Protein AF-A0A7V1Z8D0-F1 (afdb_monomer_lite)

pLDDT: mean 74.33, std 20.69, range [32.44, 97.56]

Sequence (246 aa):
MAILLIWDELPDPRDPDAPRGKRCTVMLYEECLAHIVQRHISRHDGPWREWLTQELCDRLIQWYYGESDLDNETLQKLNQLFGGALRESLSRPLVLLTHLGASRHAWIAILPTGAIFVLRSKFSDSRAHLVTCYYPDRPNLHPPHRRWRHIAHTYLWRYAPIREQGGARRFFMPENEKIRFVQPENWGFDMSARPPVWRGALPDWPAAKKLSPKTKQHRIKLRQRRWTLPDSLEDSENSKHTTTTK

Radius of gyration: 23.26 Å; chains: 1; bounding box: 61×78×55 Å

Foldseek 3Di:
DDWLDKQWQAQDLVDLQPPVDDTAMETEDPVLLLVQLVPALVVVQDPCCLQLNPVLSVVSNCCSVVNDPCDPVSSVSCCCRVSVFRRVQRNQPLKKWFDPDDFKIWIWRQTLQQKIWIWMDTNPHSYIYGNYIHHPDPLVVDQRLCSSVVSSVVVQVVQFDWDDDPNDTDTDHDPPPRIDRRGDPQFDFQVVDVVTDTRDPPDRDPVSVVRDDDDPDPPPPPDPDPDDDDPDDDDDPDDDDDDDDD

Structure (mmCIF, N/CA/C/O backbone):
data_AF-A0A7V1Z8D0-F1
#
_entry.id   AF-A0A7V1Z8D0-F1
#
loop_
_atom_site.group_PDB
_atom_site.id
_atom_site.type_symbol
_atom_site.label_atom_id
_atom_site.label_alt_id
_atom_site.label_comp_id
_atom_site.label_asym_id
_atom_site.label_entity_id
_atom_site.label_seq_id
_atom_site.pdbx_PDB_ins_code
_atom_site.Cartn_x
_atom_site.Cartn_y
_atom_site.Cartn_z
_atom_site.occupancy
_atom_site.B_iso_or_equiv
_atom_site.auth_seq_id
_atom_site.auth_comp_id
_atom_site.auth_asym_id
_atom_site.auth_atom_id
_atom_site.pdbx_PDB_model_num
ATOM 1 N N . MET A 1 1 ? 5.883 -2.920 20.708 1.00 69.56 1 MET A N 1
ATOM 2 C CA . MET A 1 1 ? 4.960 -2.464 19.649 1.00 69.56 1 MET A CA 1
ATOM 3 C C . MET A 1 1 ? 3.904 -3.533 19.460 1.00 69.56 1 MET A C 1
ATOM 5 O O . MET A 1 1 ? 4.278 -4.657 19.137 1.00 69.56 1 MET A O 1
ATOM 9 N N . ALA A 1 2 ? 2.632 -3.220 19.705 1.00 91.81 2 ALA A N 1
ATOM 10 C CA . ALA A 1 2 ? 1.546 -4.152 19.426 1.00 91.81 2 ALA A CA 1
ATOM 11 C C . ALA A 1 2 ? 1.329 -4.261 17.907 1.00 91.81 2 ALA A C 1
ATOM 13 O O . ALA A 1 2 ? 1.388 -3.261 17.183 1.00 91.81 2 ALA A O 1
ATOM 14 N N . ILE A 1 3 ? 1.142 -5.487 17.420 1.00 95.69 3 ILE A N 1
ATOM 15 C CA . ILE A 1 3 ? 0.777 -5.752 16.026 1.00 95.69 3 ILE A CA 1
ATOM 16 C C . ILE A 1 3 ? -0.742 -5.624 15.930 1.00 95.69 3 ILE A C 1
ATOM 18 O O . ILE A 1 3 ? -1.447 -6.303 16.670 1.00 95.69 3 ILE A O 1
ATOM 22 N N . LEU A 1 4 ? -1.232 -4.781 15.020 1.00 95.75 4 LEU A N 1
ATOM 23 C CA . LEU A 1 4 ? -2.667 -4.632 14.773 1.00 95.75 4 LEU A CA 1
ATOM 24 C C . LEU A 1 4 ? -3.152 -5.573 13.677 1.00 95.75 4 LEU A C 1
ATOM 26 O O . LEU A 1 4 ? -4.172 -6.232 13.838 1.00 95.75 4 LEU A O 1
ATOM 30 N N . LEU A 1 5 ? -2.434 -5.622 12.551 1.00 97.50 5 LEU A N 1
ATOM 31 C CA . LEU A 1 5 ? -2.824 -6.403 11.377 1.00 97.50 5 LEU A CA 1
ATOM 32 C C . LEU A 1 5 ? -1.620 -7.148 10.802 1.00 97.50 5 LEU A C 1
ATOM 34 O O . LEU A 1 5 ? -0.501 -6.625 10.780 1.00 97.50 5 LEU A O 1
ATOM 38 N N . ILE A 1 6 ? -1.879 -8.354 10.299 1.00 97.56 6 ILE A N 1
ATOM 39 C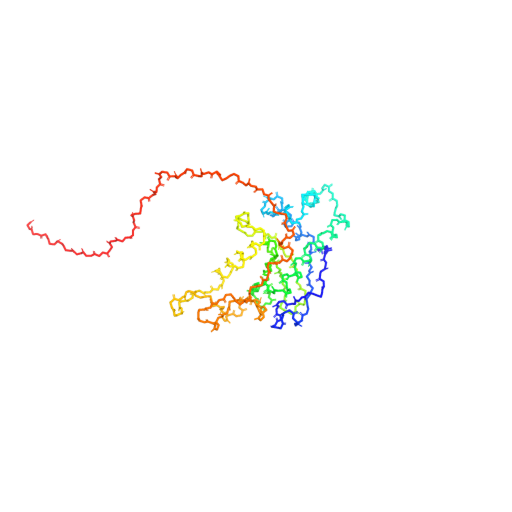 CA . ILE A 1 6 ? -0.910 -9.205 9.609 1.00 97.56 6 ILE A CA 1
ATOM 40 C C . ILE A 1 6 ? -1.515 -9.610 8.265 1.00 97.56 6 ILE A C 1
ATOM 42 O O . ILE A 1 6 ? -2.632 -10.124 8.201 1.00 97.56 6 ILE A O 1
ATOM 46 N N . TRP A 1 7 ? -0.772 -9.366 7.190 1.00 97.25 7 TRP A N 1
ATOM 47 C CA . TRP A 1 7 ? -1.097 -9.825 5.846 1.00 97.25 7 TRP A CA 1
ATOM 48 C C . TRP A 1 7 ? -0.029 -10.810 5.386 1.00 97.25 7 TRP A C 1
ATOM 50 O O . TRP A 1 7 ? 1.041 -10.408 4.925 1.00 97.25 7 TRP A O 1
ATOM 60 N N . ASP A 1 8 ? -0.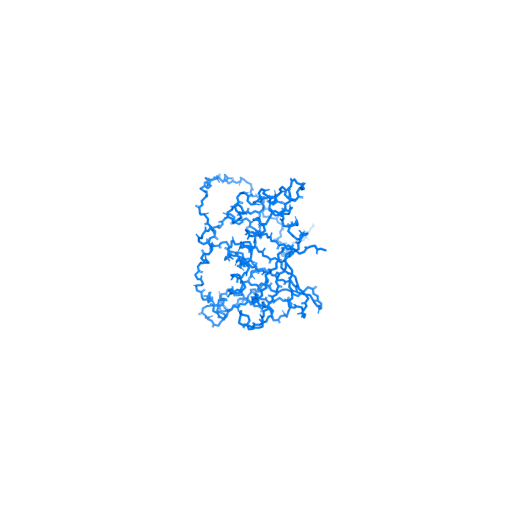333 -12.094 5.532 1.00 95.81 8 ASP A N 1
ATOM 61 C CA . ASP A 1 8 ? 0.541 -13.191 5.126 1.00 95.81 8 ASP A CA 1
ATOM 62 C C . ASP A 1 8 ? 0.361 -13.568 3.657 1.00 95.81 8 ASP A C 1
ATOM 64 O O . ASP A 1 8 ? -0.590 -13.145 2.983 1.00 95.81 8 ASP A O 1
ATOM 68 N N . GLU A 1 9 ? 1.294 -14.395 3.181 1.00 94.00 9 GLU A N 1
ATOM 69 C CA . GLU A 1 9 ? 1.267 -14.981 1.846 1.00 94.00 9 GLU A CA 1
ATOM 70 C C . GLU A 1 9 ? 1.087 -13.912 0.761 1.00 94.00 9 GLU A C 1
ATOM 72 O O . GLU A 1 9 ? 0.272 -14.071 -0.148 1.00 94.00 9 GLU A O 1
ATOM 77 N N . LEU A 1 10 ? 1.817 -12.797 0.844 1.00 93.50 10 LEU A N 1
ATOM 78 C CA . LEU A 1 10 ? 1.838 -11.751 -0.182 1.00 93.50 10 LEU A CA 1
ATOM 79 C C . LEU A 1 10 ? 2.999 -11.970 -1.161 1.00 93.50 10 LEU A C 1
ATOM 81 O O . LEU A 1 10 ? 4.016 -12.521 -0.758 1.00 93.50 10 LEU A O 1
ATOM 85 N N . PRO A 1 11 ? 2.898 -11.556 -2.438 1.00 90.88 11 PRO A N 1
ATOM 86 C CA . PRO A 1 11 ? 4.040 -11.618 -3.350 1.00 90.88 11 PRO A CA 1
ATOM 87 C C . PRO A 1 11 ? 5.213 -10.781 -2.819 1.00 90.88 11 PRO A C 1
ATOM 89 O O . PRO A 1 11 ? 5.018 -9.607 -2.501 1.00 90.88 11 PRO A O 1
ATOM 92 N N . ASP A 1 12 ? 6.417 -11.353 -2.738 1.00 89.69 12 ASP A N 1
ATOM 93 C CA . ASP A 1 12 ? 7.604 -10.621 -2.289 1.00 89.69 12 ASP A CA 1
ATOM 94 C C . ASP A 1 12 ? 8.224 -9.841 -3.455 1.00 89.69 12 ASP A C 1
ATOM 96 O O . ASP A 1 12 ? 8.833 -10.451 -4.333 1.00 89.69 12 ASP A O 1
ATOM 100 N N . PRO A 1 13 ? 8.144 -8.498 -3.478 1.00 84.44 13 PRO A N 1
ATOM 101 C CA . PRO A 1 13 ? 8.696 -7.713 -4.575 1.00 84.44 13 PRO A CA 1
ATOM 102 C C . PRO A 1 13 ? 10.227 -7.810 -4.664 1.00 84.44 13 PRO A C 1
ATOM 104 O O . PRO A 1 13 ? 10.809 -7.428 -5.676 1.00 84.44 13 PRO A O 1
ATOM 107 N N . ARG A 1 14 ? 10.915 -8.288 -3.618 1.00 83.62 14 ARG A N 1
ATOM 108 C CA . ARG A 1 14 ? 12.370 -8.462 -3.669 1.00 83.62 14 ARG A CA 1
ATOM 109 C C . ARG A 1 14 ? 12.790 -9.635 -4.544 1.00 83.62 14 ARG A C 1
ATOM 111 O O . ARG A 1 14 ? 13.920 -9.617 -5.040 1.00 83.62 14 ARG A O 1
ATOM 118 N N . ASP A 1 15 ? 11.917 -10.622 -4.693 1.00 82.75 15 ASP A N 1
ATOM 119 C CA . ASP A 1 15 ? 12.162 -11.802 -5.504 1.00 82.75 15 ASP A CA 1
ATOM 120 C C . ASP A 1 15 ? 12.150 -11.430 -7.001 1.00 82.75 15 ASP A C 1
ATOM 122 O O . ASP A 1 15 ? 11.222 -10.745 -7.440 1.00 82.75 15 ASP A O 1
ATOM 126 N N . PRO A 1 16 ? 13.167 -11.824 -7.790 1.00 78.62 16 PRO A N 1
ATOM 127 C CA . PRO A 1 16 ? 13.177 -11.609 -9.238 1.00 78.62 16 PRO A CA 1
ATOM 128 C C . PRO A 1 16 ? 11.951 -12.175 -9.970 1.00 78.62 16 PRO A C 1
ATOM 130 O O . PRO A 1 16 ? 11.534 -11.588 -10.965 1.00 78.62 16 PRO A O 1
ATOM 133 N N . ASP A 1 17 ? 11.345 -13.247 -9.453 1.00 78.19 17 ASP A N 1
ATOM 134 C CA . ASP A 1 17 ? 10.209 -13.937 -10.074 1.00 78.19 17 ASP A CA 1
ATOM 135 C C . ASP A 1 17 ? 8.848 -13.429 -9.558 1.00 78.19 17 ASP A C 1
ATOM 137 O O . ASP A 1 17 ? 7.796 -14.036 -9.799 1.00 78.19 17 ASP A O 1
ATOM 141 N N . ALA A 1 18 ? 8.818 -12.320 -8.810 1.00 80.69 18 ALA A N 1
ATOM 142 C CA . ALA A 1 18 ? 7.575 -11.708 -8.350 1.00 80.69 18 ALA A CA 1
ATOM 143 C C . ALA A 1 18 ? 6.634 -11.389 -9.539 1.00 80.69 18 ALA A C 1
ATOM 145 O O . ALA A 1 18 ? 7.068 -10.828 -10.544 1.00 80.69 18 ALA A O 1
ATOM 146 N N . PRO A 1 19 ? 5.323 -11.691 -9.451 1.00 81.00 19 PRO A N 1
ATOM 147 C CA . PRO A 1 19 ? 4.581 -12.093 -8.254 1.00 81.00 19 PRO A CA 1
ATOM 148 C C . PRO A 1 19 ? 4.502 -13.615 -8.005 1.00 81.00 19 PRO A C 1
ATOM 150 O O . PRO A 1 19 ? 3.801 -14.031 -7.078 1.00 81.00 19 PRO A O 1
ATOM 153 N N . ARG A 1 20 ? 5.152 -14.439 -8.839 1.00 83.31 20 ARG A N 1
ATOM 154 C CA . ARG A 1 20 ? 5.108 -15.915 -8.781 1.00 83.31 20 ARG A CA 1
ATOM 155 C C . ARG A 1 20 ? 6.182 -16.529 -7.873 1.00 83.31 20 ARG A C 1
ATOM 157 O O . ARG A 1 20 ? 6.035 -17.686 -7.500 1.00 83.31 20 ARG A O 1
ATOM 164 N N . GLY A 1 21 ? 7.225 -15.766 -7.548 1.00 85.19 21 GLY A N 1
ATOM 165 C CA . GLY A 1 21 ? 8.324 -16.167 -6.667 1.00 85.19 21 GLY A CA 1
ATOM 166 C C . GLY A 1 21 ? 7.942 -16.227 -5.184 1.00 85.19 21 GLY A C 1
ATOM 167 O O . GLY A 1 21 ? 6.798 -16.517 -4.817 1.00 85.19 21 GLY A O 1
ATOM 168 N N . LYS A 1 22 ? 8.914 -15.948 -4.308 1.00 90.12 22 LYS A N 1
ATOM 169 C CA . LYS A 1 22 ? 8.738 -16.015 -2.851 1.00 90.12 22 LYS A CA 1
ATOM 170 C C . LYS A 1 22 ? 7.577 -15.165 -2.342 1.00 90.12 22 LYS A C 1
ATOM 172 O O . LYS A 1 22 ? 7.170 -14.159 -2.931 1.00 90.12 22 LYS A O 1
ATOM 177 N N . ARG A 1 23 ? 7.070 -15.588 -1.185 1.00 93.31 23 ARG A N 1
ATOM 178 C CA . ARG A 1 23 ? 6.033 -14.888 -0.434 1.00 93.31 23 ARG A CA 1
ATOM 179 C C . ARG A 1 23 ? 6.635 -14.140 0.751 1.00 93.31 23 ARG A C 1
ATOM 181 O O . ARG A 1 23 ? 7.675 -14.529 1.282 1.00 93.31 23 ARG A O 1
ATOM 188 N N . CYS A 1 24 ? 5.974 -13.066 1.154 1.00 94.56 24 CYS A N 1
ATOM 189 C CA . CYS A 1 24 ? 6.331 -12.253 2.303 1.00 94.56 24 CYS A CA 1
ATOM 190 C C . CYS A 1 24 ? 5.111 -11.991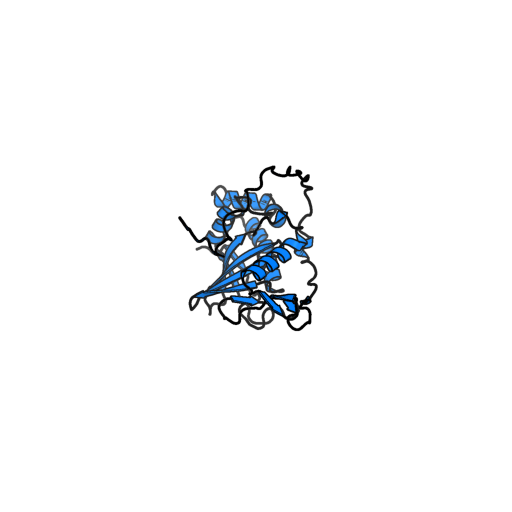 3.191 1.00 94.56 24 CYS A C 1
ATOM 192 O O . CYS A 1 24 ? 3.960 -12.128 2.768 1.00 94.56 24 CYS A O 1
ATOM 194 N N . THR A 1 25 ? 5.394 -11.576 4.421 1.00 96.88 25 THR A N 1
ATOM 195 C CA . THR A 1 25 ? 4.393 -11.116 5.384 1.00 96.88 25 THR A CA 1
ATOM 196 C C . THR A 1 25 ? 4.544 -9.616 5.568 1.00 96.88 25 THR A C 1
ATOM 198 O O . THR A 1 25 ? 5.655 -9.120 5.775 1.00 96.88 25 THR A O 1
ATOM 201 N N . VAL A 1 26 ? 3.434 -8.882 5.544 1.00 97.00 26 VAL A N 1
ATOM 202 C CA . VAL A 1 26 ? 3.412 -7.457 5.884 1.00 97.00 26 VAL A CA 1
ATOM 203 C C . VAL A 1 26 ? 2.644 -7.248 7.178 1.00 97.00 26 VAL A C 1
ATOM 205 O O . VAL A 1 26 ? 1.509 -7.693 7.313 1.00 97.00 26 VAL A O 1
ATOM 208 N N . MET A 1 27 ? 3.255 -6.533 8.118 1.00 97.44 27 MET A N 1
ATOM 209 C CA . MET A 1 27 ? 2.651 -6.203 9.409 1.00 97.44 27 MET A CA 1
ATOM 210 C C . MET A 1 27 ? 2.344 -4.709 9.503 1.00 97.44 27 MET A C 1
ATOM 212 O O . MET A 1 27 ? 3.137 -3.872 9.059 1.00 97.44 27 MET A O 1
ATOM 216 N N . LEU A 1 28 ? 1.221 -4.375 10.132 1.00 97.50 28 LEU A N 1
ATOM 217 C CA . LEU A 1 28 ? 0.914 -3.024 10.587 1.00 97.50 28 LEU A CA 1
ATOM 218 C C . LEU A 1 28 ? 0.972 -2.990 12.112 1.00 97.50 28 LEU A C 1
ATOM 220 O O . LEU A 1 28 ? 0.182 -3.648 12.789 1.00 97.50 28 LEU A O 1
ATOM 224 N N . TYR A 1 29 ? 1.904 -2.202 12.639 1.00 96.62 29 TYR A N 1
ATOM 225 C CA . TYR A 1 29 ? 1.996 -1.919 14.066 1.00 96.62 29 TYR A CA 1
ATOM 226 C C . TYR A 1 29 ? 1.109 -0.738 14.449 1.00 96.62 29 TYR A C 1
ATOM 228 O O . TYR A 1 29 ? 0.871 0.164 13.642 1.00 96.62 29 TYR A O 1
ATOM 236 N N . GLU A 1 30 ? 0.683 -0.720 15.706 1.00 95.62 30 GLU A N 1
ATOM 237 C CA . GLU A 1 30 ? -0.172 0.325 16.272 1.00 95.62 30 GLU A CA 1
ATOM 238 C C . GLU A 1 30 ? 0.396 1.736 16.089 1.00 95.62 30 GLU A C 1
ATOM 240 O O . GLU A 1 30 ? -0.267 2.622 15.560 1.00 95.62 30 GLU A O 1
ATOM 245 N N . GLU A 1 31 ? 1.671 1.927 16.413 1.00 94.94 31 GLU A N 1
ATOM 246 C CA . GLU A 1 31 ? 2.373 3.203 16.240 1.00 94.94 31 GLU A CA 1
ATOM 247 C C . GLU A 1 31 ? 2.445 3.683 14.782 1.00 94.94 31 GLU A C 1
ATOM 249 O O . GLU A 1 31 ? 2.421 4.884 14.511 1.00 94.94 31 GLU A O 1
ATOM 254 N N . CYS A 1 32 ? 2.504 2.752 13.829 1.00 96.38 32 CYS A N 1
ATOM 255 C CA . CYS A 1 32 ? 2.516 3.075 12.410 1.00 96.38 32 CYS A CA 1
ATOM 256 C C . CYS A 1 32 ? 1.117 3.506 11.959 1.00 96.38 32 CYS A C 1
ATOM 258 O O . CYS A 1 32 ? 0.991 4.468 11.202 1.00 96.38 32 CYS A O 1
ATOM 260 N N . LEU A 1 33 ? 0.058 2.865 12.467 1.00 96.62 33 LEU A N 1
ATOM 261 C CA . LEU A 1 33 ? -1.306 3.341 12.244 1.00 96.62 33 LEU A CA 1
ATOM 262 C C . LEU A 1 33 ? -1.511 4.724 12.875 1.00 96.62 33 LEU A C 1
ATOM 264 O O . LEU A 1 33 ? -2.010 5.619 12.197 1.00 96.62 33 LEU A O 1
ATOM 268 N N . ALA A 1 34 ? -1.052 4.938 14.109 1.00 95.44 34 ALA A N 1
ATOM 269 C CA . ALA A 1 34 ? -1.114 6.237 14.778 1.00 95.44 34 ALA A CA 1
ATOM 270 C C . ALA A 1 34 ? -0.401 7.327 13.959 1.00 95.44 34 ALA A C 1
ATOM 272 O O . ALA A 1 34 ? -0.936 8.419 13.765 1.00 95.44 34 ALA A O 1
ATOM 273 N N . HIS A 1 35 ? 0.771 7.012 13.399 1.00 94.56 35 HIS A N 1
ATOM 274 C CA . HIS A 1 35 ? 1.484 7.903 12.489 1.00 94.56 35 HIS A CA 1
ATOM 275 C C . HIS A 1 35 ? 0.666 8.235 11.231 1.00 94.56 35 HIS A C 1
ATOM 277 O O . HIS A 1 35 ? 0.558 9.409 10.868 1.00 94.56 35 HIS A O 1
ATOM 283 N N . ILE A 1 36 ? 0.068 7.229 10.581 1.00 95.44 36 ILE A N 1
ATOM 284 C CA . ILE A 1 36 ? -0.780 7.416 9.392 1.00 95.44 36 ILE A CA 1
ATOM 285 C C . ILE A 1 36 ? -1.962 8.332 9.713 1.00 95.44 36 ILE A C 1
ATOM 287 O O . ILE A 1 36 ? -2.231 9.278 8.966 1.00 95.44 36 ILE A O 1
ATOM 291 N N . VAL A 1 37 ? -2.639 8.084 10.837 1.00 95.25 37 VAL A N 1
ATOM 292 C CA . VAL A 1 37 ? -3.782 8.891 11.264 1.00 95.25 37 VAL A CA 1
ATOM 293 C C . VAL A 1 37 ? -3.344 10.333 11.496 1.00 95.25 37 VAL A C 1
ATOM 295 O O . VAL A 1 37 ? -3.816 11.233 10.799 1.00 95.25 37 VAL A O 1
ATOM 298 N N . GLN A 1 38 ? -2.366 10.540 12.382 1.00 93.44 38 GLN A N 1
ATOM 299 C CA . GLN A 1 38 ? -1.875 11.863 12.767 1.00 93.44 38 GLN A CA 1
ATOM 300 C C . GLN A 1 38 ? -1.416 12.696 11.566 1.00 93.44 38 GLN A C 1
ATOM 302 O O . GLN A 1 38 ? -1.686 13.899 11.482 1.00 93.44 38 GLN A O 1
ATOM 307 N N . ARG A 1 39 ? -0.630 12.087 10.672 1.00 91.12 39 ARG A N 1
ATOM 308 C CA . ARG A 1 39 ? 0.086 12.819 9.625 1.00 91.12 39 ARG A CA 1
ATOM 309 C C . ARG A 1 39 ? -0.686 12.939 8.331 1.00 91.12 39 ARG A C 1
ATOM 311 O O . ARG A 1 39 ? -0.397 13.878 7.599 1.00 91.12 39 ARG A O 1
ATOM 318 N N . HIS A 1 40 ? -1.623 12.039 8.049 1.00 93.50 40 HIS A N 1
ATOM 319 C CA . HIS A 1 40 ? -2.236 11.972 6.724 1.00 93.50 40 HIS A CA 1
ATOM 320 C C . HIS A 1 40 ? -3.764 11.990 6.758 1.00 93.50 40 HIS A C 1
ATOM 322 O O . HIS A 1 40 ? -4.371 12.691 5.947 1.00 93.50 40 HIS A O 1
ATOM 328 N N . ILE A 1 41 ? -4.397 11.285 7.700 1.00 92.00 41 ILE A N 1
ATOM 329 C CA . ILE A 1 41 ? -5.866 11.218 7.763 1.00 92.00 41 ILE A CA 1
ATOM 330 C C . ILE A 1 41 ? -6.440 12.468 8.441 1.00 92.00 41 ILE A C 1
ATOM 332 O O . ILE A 1 41 ? -7.265 13.156 7.834 1.00 92.00 41 ILE A O 1
ATOM 336 N N . SER A 1 42 ? -5.962 12.817 9.642 1.00 87.50 42 SER A N 1
ATOM 337 C CA . SER A 1 42 ? -6.471 13.960 10.424 1.00 87.50 42 SER A CA 1
ATOM 338 C C . SER A 1 42 ? -6.223 15.307 9.746 1.00 87.50 42 SER A C 1
ATOM 340 O O . SER A 1 42 ? -6.970 16.257 9.943 1.00 87.50 42 SER A O 1
ATOM 342 N N . ARG A 1 43 ? -5.178 15.395 8.916 1.00 84.06 43 ARG A N 1
ATOM 343 C CA . ARG A 1 43 ? -4.846 16.601 8.140 1.00 84.06 43 ARG A CA 1
ATOM 344 C C . ARG A 1 43 ? -5.622 16.718 6.830 1.00 84.06 43 ARG A C 1
ATOM 346 O O . ARG A 1 43 ? -5.521 17.736 6.157 1.00 84.06 43 ARG A O 1
ATOM 353 N N . HIS A 1 44 ? -6.396 15.689 6.477 1.00 78.31 44 HIS A N 1
ATOM 354 C CA . HIS A 1 44 ? -7.114 15.588 5.208 1.00 78.31 44 HIS A CA 1
ATOM 355 C C . HIS A 1 44 ? -6.195 15.700 3.978 1.00 78.31 44 HIS A C 1
ATOM 357 O O . HIS A 1 44 ? -6.588 16.220 2.930 1.00 78.31 44 HIS A O 1
ATOM 363 N N . ASP A 1 45 ? -4.986 15.139 4.086 1.00 79.56 45 ASP A N 1
ATOM 364 C CA . ASP A 1 45 ? -3.995 15.092 3.010 1.00 79.56 45 ASP A CA 1
ATOM 365 C C . ASP A 1 45 ? -4.350 13.974 2.015 1.00 79.56 45 ASP A C 1
ATOM 367 O O . ASP A 1 45 ? -3.732 12.905 1.965 1.00 79.56 45 ASP A O 1
ATOM 371 N N . GLY A 1 46 ? -5.406 14.220 1.235 1.00 84.88 46 GLY A N 1
ATOM 372 C CA . GLY A 1 46 ? -5.880 13.356 0.157 1.00 84.88 46 GLY A CA 1
ATOM 373 C C . GLY A 1 46 ? -7.340 12.903 0.289 1.00 84.88 46 GLY A C 1
ATOM 374 O O . GLY A 1 46 ? -8.021 13.210 1.269 1.00 84.88 46 GLY A O 1
ATOM 375 N N . PRO A 1 47 ? -7.849 12.161 -0.709 1.00 90.19 47 PRO A N 1
ATOM 376 C CA . PRO A 1 47 ? -9.237 11.711 -0.800 1.00 90.19 47 PRO A CA 1
ATOM 377 C C . PRO A 1 47 ? -9.512 10.491 0.095 1.00 90.19 47 PRO A C 1
ATOM 379 O O . PRO A 1 47 ? -10.112 9.508 -0.335 1.00 90.19 47 PRO A O 1
ATOM 382 N N . TRP A 1 48 ? -9.077 10.526 1.355 1.00 91.06 48 TRP A N 1
ATOM 383 C CA . TRP A 1 48 ? -9.226 9.409 2.293 1.00 91.06 48 TRP A CA 1
ATOM 384 C C . TRP A 1 48 ? -10.672 8.956 2.447 1.00 91.06 48 TRP A C 1
ATOM 386 O O . TRP A 1 48 ? -10.934 7.762 2.419 1.00 91.06 48 TRP A O 1
ATOM 396 N N . ARG A 1 49 ? -11.613 9.901 2.495 1.00 89.69 49 ARG A N 1
ATOM 397 C CA . ARG A 1 49 ? -13.051 9.630 2.625 1.00 89.69 49 ARG A CA 1
ATOM 398 C C . ARG A 1 49 ? -13.633 8.874 1.423 1.00 89.69 49 ARG A C 1
ATOM 400 O O . ARG A 1 49 ? -14.630 8.184 1.583 1.00 89.69 49 ARG A O 1
ATOM 407 N N . GLU A 1 50 ? -13.014 8.963 0.241 1.00 89.19 50 GLU A N 1
ATOM 408 C CA . GLU A 1 50 ? -13.424 8.169 -0.930 1.00 89.19 50 GLU A CA 1
ATOM 409 C C . GLU A 1 50 ? -13.019 6.696 -0.794 1.00 89.19 50 GLU A C 1
ATOM 411 O O . GLU A 1 50 ? -13.682 5.825 -1.349 1.00 89.19 50 GLU A O 1
ATOM 416 N N . TRP A 1 51 ? -11.920 6.420 -0.085 1.00 90.44 51 TRP A N 1
ATOM 417 C CA . TRP A 1 51 ? -11.382 5.070 0.079 1.00 90.44 51 TRP A CA 1
ATOM 418 C C . TRP A 1 51 ? -11.826 4.412 1.386 1.00 90.44 51 TRP A C 1
ATOM 420 O O . TRP A 1 51 ? -12.288 3.276 1.377 1.00 90.44 51 TRP A O 1
ATOM 430 N N . LEU A 1 52 ? -11.677 5.120 2.504 1.00 92.44 52 LEU A N 1
ATOM 431 C CA . LEU A 1 52 ? -11.940 4.615 3.846 1.00 92.44 52 LEU A CA 1
ATOM 432 C C . LEU A 1 52 ? -13.372 4.864 4.302 1.00 92.44 52 LEU A C 1
ATOM 434 O O . LEU A 1 52 ? -13.799 4.200 5.231 1.00 92.44 52 LEU A O 1
ATOM 438 N N . THR A 1 53 ? -14.135 5.727 3.623 1.00 91.19 53 THR A N 1
ATOM 439 C CA . THR A 1 53 ? -15.396 6.332 4.101 1.00 91.19 53 THR A CA 1
ATOM 440 C C . THR A 1 53 ? -15.183 7.390 5.186 1.00 91.19 53 THR A C 1
ATOM 442 O O . THR A 1 53 ? -14.136 7.448 5.827 1.00 91.19 53 THR A O 1
ATOM 445 N N . GLN A 1 54 ? -16.180 8.261 5.369 1.00 91.06 54 GLN A N 1
ATOM 446 C CA . GLN A 1 54 ? -16.169 9.280 6.423 1.00 91.06 54 GLN A CA 1
ATOM 447 C C . GLN A 1 54 ? -16.157 8.639 7.816 1.00 91.06 54 GLN A C 1
ATOM 449 O O . GLN A 1 54 ? -15.305 8.970 8.629 1.00 91.06 54 GLN A O 1
ATOM 454 N N . GLU A 1 55 ? -17.051 7.675 8.042 1.00 94.00 55 GLU A N 1
ATOM 455 C CA . GLU A 1 55 ? -17.227 7.005 9.332 1.00 94.00 55 GLU A CA 1
ATOM 456 C C . GLU A 1 55 ? -15.928 6.358 9.829 1.00 94.00 55 GLU A C 1
ATOM 458 O O . GLU A 1 55 ? -15.538 6.540 10.978 1.00 94.00 55 GLU A O 1
ATOM 463 N N . LEU A 1 56 ? -15.212 5.644 8.953 1.00 95.50 56 LEU A N 1
ATOM 464 C CA . LEU A 1 56 ? -13.952 5.004 9.335 1.00 95.50 56 LEU A CA 1
ATOM 465 C C . LEU A 1 56 ? -12.853 6.030 9.629 1.00 95.50 56 LEU A C 1
ATOM 467 O O . LEU A 1 56 ? -12.059 5.820 10.540 1.00 95.50 56 LEU A O 1
ATOM 471 N N . CYS A 1 57 ? -12.788 7.130 8.867 1.00 94.81 57 CYS A N 1
ATOM 472 C CA . CYS A 1 57 ? -11.851 8.212 9.166 1.00 94.81 57 CYS A CA 1
ATOM 473 C C . CYS A 1 57 ? -12.119 8.806 10.552 1.00 94.81 57 CYS A C 1
ATOM 475 O O . CYS A 1 57 ? -11.166 9.022 11.293 1.00 94.81 57 CYS A O 1
ATOM 477 N N . ASP A 1 58 ? -13.384 9.027 10.906 1.00 94.38 58 ASP A N 1
ATOM 478 C CA . ASP A 1 58 ? -13.753 9.609 12.196 1.00 94.38 58 ASP A CA 1
ATOM 479 C C . ASP A 1 58 ? -13.407 8.659 13.352 1.00 94.38 58 ASP A C 1
ATOM 481 O O . ASP A 1 58 ? -12.731 9.083 14.288 1.00 94.38 58 ASP A O 1
ATOM 485 N N . ARG A 1 59 ? -13.723 7.357 13.238 1.00 95.94 59 ARG A N 1
ATOM 486 C CA . ARG A 1 59 ? -13.328 6.345 14.242 1.00 95.94 59 ARG A CA 1
ATOM 487 C C . ARG A 1 59 ? -11.810 6.282 14.444 1.00 95.94 59 ARG A C 1
ATOM 489 O O . ARG A 1 59 ? -11.330 6.217 15.571 1.00 95.94 59 ARG A O 1
ATOM 496 N N . LEU A 1 60 ? -11.035 6.327 13.358 1.00 96.00 60 LEU A N 1
ATOM 497 C CA . LEU A 1 60 ? -9.569 6.335 13.428 1.00 96.00 60 LEU A CA 1
ATOM 498 C C . LEU A 1 60 ? -9.025 7.576 14.146 1.00 96.00 60 LEU A C 1
ATOM 500 O O . LEU A 1 60 ? -8.050 7.478 14.889 1.00 96.00 60 LEU A O 1
ATOM 504 N N . ILE A 1 61 ? -9.634 8.738 13.903 1.00 94.62 61 ILE A N 1
ATOM 505 C CA . ILE A 1 61 ? -9.254 10.001 14.540 1.00 94.62 61 ILE A CA 1
ATOM 506 C C . ILE A 1 61 ? -9.587 9.961 16.036 1.00 94.62 61 ILE A C 1
ATOM 508 O O . ILE A 1 61 ? -8.719 10.287 16.843 1.00 94.62 61 ILE A O 1
ATOM 512 N N . GLN A 1 62 ? -10.790 9.513 16.400 1.00 94.12 62 GLN A N 1
ATOM 513 C CA . GLN A 1 62 ? -11.214 9.340 17.795 1.00 94.12 62 GLN A CA 1
ATOM 514 C C . GLN A 1 62 ? -10.275 8.400 18.552 1.00 94.12 62 GLN A C 1
ATOM 516 O O . GLN A 1 62 ? -9.793 8.745 19.631 1.00 94.12 62 GLN A O 1
ATOM 521 N N . TRP A 1 63 ? -9.923 7.263 17.945 1.00 96.19 63 TRP A N 1
ATOM 522 C CA . TRP A 1 63 ? -8.936 6.351 18.512 1.00 96.19 63 TRP A CA 1
ATOM 523 C C . TRP A 1 63 ? -7.575 7.011 18.735 1.00 96.19 63 TRP A C 1
ATOM 525 O O . TRP A 1 63 ? -7.004 6.906 19.819 1.00 96.19 63 TRP A O 1
ATOM 535 N N . TYR A 1 64 ? -7.066 7.744 17.745 1.00 94.69 64 TYR A N 1
ATOM 536 C CA . TYR A 1 64 ? -5.773 8.415 17.867 1.00 94.69 64 TYR A CA 1
ATOM 537 C C . TYR A 1 64 ? -5.733 9.448 19.009 1.00 94.69 64 TYR A C 1
ATOM 539 O O . TYR A 1 64 ? -4.693 9.612 19.649 1.00 94.69 64 TYR A O 1
ATOM 547 N N . TYR A 1 65 ? -6.850 10.131 19.276 1.00 93.88 65 TYR A N 1
ATOM 548 C CA . TYR A 1 65 ? -6.975 11.091 20.379 1.00 93.88 65 TYR A CA 1
ATOM 549 C C . TYR A 1 65 ? -7.380 10.455 21.721 1.00 93.88 65 TYR A C 1
ATOM 551 O O . TYR A 1 65 ? -7.492 11.171 22.714 1.00 93.88 65 TYR A O 1
ATOM 559 N N . GLY A 1 66 ? -7.540 9.128 21.782 1.00 92.00 66 GLY A N 1
ATOM 560 C CA . GLY A 1 66 ? -7.889 8.399 23.005 1.00 92.00 66 GLY A CA 1
ATOM 561 C C . GLY A 1 66 ? -9.363 8.508 23.405 1.00 92.00 66 GLY A C 1
ATOM 562 O O . GLY A 1 66 ? -9.699 8.251 24.557 1.00 92.00 66 GLY A O 1
ATOM 563 N N . GLU A 1 67 ? -10.240 8.899 22.478 1.00 91.50 67 GLU A N 1
ATOM 564 C CA . GLU A 1 67 ? -11.686 9.017 22.714 1.00 91.50 67 GLU A CA 1
ATOM 565 C C . GLU A 1 67 ? -12.411 7.664 22.607 1.00 91.50 67 GLU A C 1
ATOM 567 O O . GLU A 1 67 ? -13.507 7.503 23.144 1.00 91.50 67 GLU A O 1
ATOM 572 N N . SER A 1 68 ? -11.813 6.686 21.919 1.00 90.31 68 SER A N 1
ATOM 573 C CA . SER A 1 68 ? -12.376 5.346 21.722 1.00 90.31 68 SER A CA 1
ATOM 574 C C . SER A 1 68 ? -11.291 4.298 21.476 1.00 90.31 68 SER A C 1
ATOM 576 O O . SER A 1 68 ? -10.248 4.607 20.907 1.00 90.31 68 SER A O 1
ATOM 578 N N . ASP A 1 69 ? -11.563 3.034 21.788 1.00 92.81 69 ASP A N 1
ATOM 579 C CA . ASP A 1 69 ? -10.702 1.923 21.368 1.00 92.81 69 ASP A CA 1
ATOM 580 C C . ASP A 1 69 ? -10.956 1.515 19.905 1.00 92.81 69 ASP A C 1
ATOM 582 O O . ASP A 1 69 ? -12.024 1.774 19.341 1.00 92.81 69 ASP A O 1
ATOM 586 N N . LEU A 1 70 ? -9.986 0.837 19.278 1.00 93.12 70 LEU A N 1
ATOM 587 C CA . LEU A 1 70 ? -10.207 0.178 17.986 1.00 93.12 70 LEU A CA 1
ATOM 588 C C . LEU A 1 70 ? -11.010 -1.105 18.192 1.00 93.12 70 LEU A C 1
ATOM 590 O O . LEU A 1 70 ? -10.477 -2.125 18.627 1.00 93.12 70 LEU A O 1
ATOM 594 N N . ASP A 1 71 ? -12.286 -1.065 17.825 1.00 93.81 71 ASP A N 1
ATOM 595 C CA . ASP A 1 71 ? -13.127 -2.254 17.812 1.00 93.81 71 ASP A CA 1
ATOM 596 C C . ASP A 1 71 ? -12.737 -3.242 16.687 1.00 93.81 71 ASP A C 1
ATOM 598 O O . ASP A 1 71 ? -12.058 -2.924 15.700 1.00 93.81 71 ASP A O 1
ATOM 602 N N . ASN A 1 72 ? -13.200 -4.486 16.832 1.00 94.75 72 ASN A N 1
ATOM 603 C CA . ASN A 1 72 ? -12.939 -5.544 15.855 1.00 94.75 72 ASN A CA 1
ATOM 604 C C . ASN A 1 72 ? -13.514 -5.221 14.466 1.00 94.75 72 ASN A C 1
ATOM 606 O O . ASN A 1 72 ? -12.943 -5.633 13.458 1.00 94.75 72 ASN A O 1
ATOM 610 N N . GLU A 1 73 ? -14.625 -4.485 14.391 1.00 95.50 73 GLU A N 1
ATOM 611 C CA . GLU A 1 73 ? -15.259 -4.109 13.122 1.00 95.50 73 GLU A CA 1
ATOM 612 C C . GLU A 1 73 ? -14.363 -3.148 12.319 1.00 95.50 73 GLU A C 1
ATOM 614 O O . GLU A 1 73 ? -14.144 -3.327 11.117 1.00 95.50 73 GLU A O 1
ATOM 619 N N . THR A 1 74 ? -13.786 -2.159 12.996 1.00 95.62 74 THR A N 1
ATOM 620 C CA . THR A 1 74 ? -12.856 -1.164 12.456 1.00 95.62 74 THR A CA 1
ATOM 621 C C . THR A 1 74 ? -11.590 -1.847 11.957 1.00 95.62 74 THR A C 1
ATOM 623 O O . THR A 1 74 ? -11.176 -1.622 10.815 1.00 95.62 74 THR A O 1
ATOM 626 N N . LEU A 1 75 ? -11.015 -2.749 12.760 1.00 96.44 75 LEU A N 1
ATOM 627 C CA . LEU A 1 75 ? -9.848 -3.539 12.359 1.00 96.44 75 LEU A CA 1
ATOM 628 C C . LEU A 1 75 ? -10.147 -4.434 11.150 1.00 96.44 75 LEU A C 1
ATOM 630 O O . LEU A 1 75 ? -9.328 -4.510 10.232 1.00 96.44 75 LEU A O 1
ATOM 634 N N . GLN A 1 76 ? -11.326 -5.058 11.084 1.00 96.75 76 GLN A N 1
ATOM 635 C CA . GLN A 1 76 ? -11.737 -5.855 9.925 1.00 96.75 76 GLN A CA 1
ATOM 636 C C . GLN A 1 76 ? -11.891 -5.005 8.656 1.00 96.75 76 GLN A C 1
ATOM 638 O O . GLN A 1 76 ? -11.403 -5.406 7.595 1.00 96.75 76 GLN A O 1
ATOM 643 N N . LYS A 1 77 ? -12.507 -3.818 8.746 1.00 96.19 77 LYS A N 1
ATOM 644 C CA . LYS A 1 77 ? -12.628 -2.887 7.610 1.00 96.19 77 LYS A CA 1
ATOM 645 C C . LYS A 1 77 ? -11.254 -2.432 7.115 1.00 96.19 77 LYS A C 1
ATOM 647 O O . LYS A 1 77 ? -10.989 -2.480 5.911 1.00 96.19 77 LYS A O 1
ATOM 652 N N . LEU A 1 78 ? -10.349 -2.061 8.024 1.00 95.94 78 LEU A N 1
ATOM 653 C CA . LEU A 1 78 ? -8.964 -1.722 7.681 1.00 95.94 78 LEU A CA 1
ATOM 654 C C . LEU A 1 78 ? -8.245 -2.896 7.020 1.00 95.94 78 LEU A C 1
ATOM 656 O O . LEU A 1 78 ? -7.616 -2.712 5.980 1.00 95.94 78 LEU A O 1
ATOM 660 N N . ASN A 1 79 ? -8.378 -4.101 7.577 1.00 96.19 79 ASN A N 1
ATOM 661 C CA . ASN A 1 79 ? -7.781 -5.311 7.027 1.00 96.19 79 ASN A CA 1
ATOM 662 C C . ASN A 1 79 ? -8.213 -5.547 5.574 1.00 96.19 79 ASN A C 1
ATOM 664 O O . ASN A 1 79 ? -7.374 -5.792 4.707 1.00 96.19 79 ASN A O 1
ATOM 668 N N . GLN A 1 80 ? -9.512 -5.423 5.296 1.00 95.00 80 GLN A N 1
ATOM 669 C CA . GLN A 1 80 ? -10.055 -5.581 3.949 1.00 95.00 80 GLN A CA 1
ATOM 670 C C . GLN A 1 80 ? -9.534 -4.501 2.992 1.00 95.00 80 GLN A C 1
ATOM 672 O O . GLN A 1 80 ? -9.076 -4.826 1.894 1.00 95.00 80 GLN A O 1
ATOM 677 N N . LEU A 1 81 ? -9.569 -3.229 3.399 1.00 94.69 81 LEU A N 1
ATOM 678 C CA . LEU A 1 81 ? -9.194 -2.106 2.537 1.00 94.69 81 LEU A CA 1
ATOM 679 C C . LEU A 1 81 ? -7.685 -2.048 2.279 1.00 94.69 81 LEU A C 1
ATOM 681 O O . LEU A 1 81 ? -7.261 -1.990 1.123 1.00 94.69 81 LEU A O 1
ATOM 685 N N . PHE A 1 82 ? -6.872 -2.087 3.335 1.00 95.56 82 PHE A N 1
ATOM 686 C CA . PHE A 1 82 ? -5.415 -2.008 3.233 1.00 95.56 82 PHE A CA 1
ATOM 687 C C . PHE A 1 82 ? -4.846 -3.302 2.653 1.00 95.56 82 PHE A C 1
ATOM 689 O O . PHE A 1 82 ? -4.074 -3.253 1.695 1.00 95.56 82 PHE A O 1
ATOM 696 N N . GLY A 1 83 ? -5.264 -4.456 3.180 1.00 94.12 83 GLY A N 1
ATOM 697 C CA . GLY A 1 83 ? -4.798 -5.761 2.715 1.00 94.12 83 GLY A CA 1
ATOM 698 C C . GLY A 1 83 ? -5.216 -6.052 1.277 1.00 94.12 83 GLY A C 1
ATOM 699 O O . GLY A 1 83 ? -4.420 -6.571 0.494 1.00 94.12 83 GLY A O 1
ATOM 700 N N . GLY A 1 84 ? -6.440 -5.672 0.893 1.00 91.69 84 GLY A N 1
ATOM 701 C CA . GLY A 1 84 ? -6.918 -5.773 -0.485 1.00 91.69 84 GLY A CA 1
ATOM 702 C C . GLY A 1 84 ? -6.098 -4.913 -1.447 1.00 91.69 84 GLY A C 1
ATOM 703 O O . GLY A 1 84 ? -5.580 -5.430 -2.438 1.00 91.69 84 GLY A O 1
ATOM 704 N N . ALA A 1 85 ? -5.915 -3.627 -1.124 1.00 90.88 85 ALA A N 1
ATOM 705 C CA . ALA A 1 85 ? -5.145 -2.700 -1.954 1.00 90.88 85 ALA A CA 1
ATOM 706 C C . ALA A 1 85 ? -3.671 -3.116 -2.086 1.00 90.88 85 ALA A C 1
ATOM 708 O O . ALA A 1 85 ? -3.110 -3.067 -3.182 1.00 90.88 85 ALA A O 1
ATOM 709 N N . LEU A 1 86 ? -3.053 -3.562 -0.989 1.00 92.19 86 LEU A N 1
ATOM 710 C CA . LEU A 1 86 ? -1.676 -4.047 -0.986 1.00 92.19 86 LEU A CA 1
ATOM 711 C C . LEU A 1 86 ? -1.524 -5.317 -1.822 1.00 92.19 86 LEU A C 1
ATOM 713 O O . LEU A 1 86 ? -0.633 -5.385 -2.665 1.00 92.19 86 LEU A O 1
ATOM 717 N N . ARG A 1 87 ? -2.409 -6.304 -1.647 1.00 90.62 87 ARG A N 1
ATOM 718 C CA . ARG A 1 87 ? -2.373 -7.542 -2.436 1.00 90.62 87 ARG A CA 1
ATOM 719 C C . ARG A 1 87 ? -2.528 -7.258 -3.927 1.00 90.62 87 ARG A C 1
ATOM 721 O O . ARG A 1 87 ? -1.800 -7.842 -4.727 1.00 90.62 87 ARG A O 1
ATOM 728 N N . GLU A 1 88 ? -3.431 -6.354 -4.305 1.00 86.06 88 GLU A N 1
ATOM 729 C CA . GLU A 1 88 ? -3.608 -5.946 -5.702 1.00 86.06 88 GLU A CA 1
ATOM 730 C C . GLU A 1 88 ? -2.356 -5.241 -6.250 1.00 86.06 88 GLU A C 1
ATOM 732 O O . GLU A 1 88 ? -1.904 -5.572 -7.349 1.00 86.06 88 GLU A O 1
ATOM 737 N N . SER A 1 89 ? -1.754 -4.344 -5.461 1.00 85.75 89 SER A N 1
ATOM 738 C CA . SER A 1 89 ? -0.503 -3.658 -5.807 1.00 85.75 89 SER A CA 1
ATOM 739 C C . SER A 1 89 ? 0.656 -4.636 -6.018 1.00 85.75 89 SER A C 1
ATOM 741 O O . SER A 1 89 ? 1.360 -4.540 -7.019 1.00 85.75 89 SER A O 1
ATOM 743 N N . LEU A 1 90 ? 0.819 -5.628 -5.137 1.00 86.50 90 LEU A N 1
ATOM 744 C CA . LEU A 1 90 ? 1.893 -6.625 -5.222 1.00 86.50 90 LEU A CA 1
ATOM 745 C C . LEU A 1 90 ? 1.654 -7.690 -6.301 1.00 86.50 90 LEU A C 1
ATOM 747 O O . LEU A 1 90 ? 2.608 -8.277 -6.800 1.00 86.50 90 LEU A O 1
ATOM 751 N N . SER A 1 91 ? 0.398 -7.939 -6.685 1.00 80.88 91 SER A N 1
ATOM 752 C CA . SER A 1 91 ? 0.055 -8.907 -7.742 1.00 80.88 91 SER A CA 1
ATOM 753 C C . SER A 1 91 ? 0.222 -8.336 -9.152 1.00 80.88 91 SER A C 1
ATOM 755 O O . SER A 1 91 ? 0.333 -9.087 -10.119 1.00 80.88 91 SER A O 1
ATOM 757 N N . ARG A 1 92 ? 0.233 -7.007 -9.287 1.00 73.38 92 ARG A N 1
ATOM 758 C CA . ARG A 1 92 ? 0.526 -6.286 -10.534 1.00 73.38 92 ARG A CA 1
ATOM 759 C C . ARG A 1 92 ? 1.662 -5.300 -10.241 1.00 73.38 92 ARG A C 1
ATOM 761 O O . ARG A 1 92 ? 1.395 -4.098 -10.261 1.00 73.38 92 ARG A O 1
ATOM 768 N N . PRO A 1 93 ? 2.865 -5.805 -9.875 1.00 63.62 93 PRO A N 1
ATOM 769 C CA . PRO A 1 93 ? 3.816 -5.071 -9.059 1.00 63.62 93 PRO A CA 1
ATOM 770 C C . PRO A 1 93 ? 4.098 -3.681 -9.613 1.00 63.62 93 PRO A C 1
ATOM 772 O O . PRO A 1 93 ? 4.574 -3.482 -10.726 1.00 63.62 93 PRO A O 1
ATOM 775 N N . LEU A 1 94 ? 3.717 -2.718 -8.787 1.00 73.06 94 LEU A N 1
ATOM 776 C CA . LEU A 1 94 ? 3.876 -1.289 -8.973 1.00 73.06 94 LEU A CA 1
ATOM 777 C C . LEU A 1 94 ? 4.763 -0.759 -7.843 1.00 73.06 94 LEU A C 1
ATOM 779 O O . LEU A 1 94 ? 4.433 0.204 -7.146 1.00 73.06 94 LEU A O 1
ATOM 783 N N . VAL A 1 95 ? 5.849 -1.494 -7.593 1.00 80.44 95 VAL A N 1
ATOM 784 C CA . VAL A 1 95 ? 6.668 -1.353 -6.394 1.00 80.44 95 VAL A CA 1
ATOM 785 C C . VAL A 1 95 ? 8.018 -0.777 -6.763 1.00 80.44 95 VAL A C 1
ATOM 787 O O . VAL A 1 95 ? 8.751 -1.336 -7.577 1.00 80.44 95 VAL A O 1
ATOM 790 N N . LEU A 1 96 ? 8.362 0.326 -6.114 1.00 80.94 96 LEU A N 1
ATOM 791 C CA . LEU A 1 96 ? 9.714 0.851 -6.115 1.00 80.94 96 LEU A CA 1
ATOM 792 C C . LEU A 1 96 ? 10.455 0.315 -4.893 1.00 80.94 96 LEU A C 1
ATOM 794 O O . LEU A 1 96 ? 10.057 0.571 -3.759 1.00 80.94 96 LEU A O 1
ATOM 798 N N . LEU A 1 97 ? 11.536 -0.417 -5.121 1.00 82.50 97 LEU A N 1
ATOM 799 C CA . LEU A 1 97 ? 12.452 -0.868 -4.086 1.00 82.50 97 LEU A CA 1
ATOM 800 C C . LEU A 1 97 ? 13.650 0.065 -4.019 1.00 82.50 97 LEU A C 1
ATOM 802 O O . LEU A 1 97 ? 14.278 0.334 -5.038 1.00 82.50 97 LEU A O 1
ATOM 806 N N . THR A 1 98 ? 13.998 0.486 -2.810 1.00 80.44 98 THR A N 1
ATOM 807 C CA . THR A 1 98 ? 15.172 1.310 -2.531 1.00 80.44 98 THR A CA 1
ATOM 808 C C . THR A 1 98 ? 16.007 0.666 -1.429 1.00 80.44 98 THR A C 1
ATOM 810 O O . THR A 1 98 ? 15.485 0.276 -0.382 1.00 80.44 98 THR A O 1
ATOM 813 N N . HIS A 1 99 ? 17.318 0.588 -1.633 1.00 77.38 99 HIS A N 1
ATOM 814 C CA . HIS A 1 99 ? 18.281 0.153 -0.628 1.00 77.38 99 HIS A CA 1
ATOM 815 C C . HIS A 1 99 ? 18.648 1.336 0.279 1.00 77.38 99 HIS A C 1
ATOM 817 O O . HIS A 1 99 ? 19.146 2.360 -0.189 1.00 77.38 99 HIS A O 1
ATOM 823 N N . LEU A 1 100 ? 18.387 1.210 1.583 1.00 72.56 100 LEU A N 1
ATOM 824 C CA . LEU A 1 100 ? 18.627 2.273 2.573 1.00 72.56 100 LEU A CA 1
ATOM 825 C C . LEU A 1 100 ? 19.976 2.131 3.306 1.00 72.56 100 LEU A C 1
ATOM 827 O O . LEU A 1 100 ? 20.265 2.904 4.215 1.00 72.56 100 LEU A O 1
ATOM 831 N N . GLY A 1 101 ? 20.781 1.131 2.947 1.00 69.44 101 GLY A N 1
ATOM 832 C CA . GLY A 1 101 ? 22.040 0.764 3.602 1.00 69.44 101 GLY A CA 1
ATOM 833 C C . GLY A 1 101 ? 22.211 -0.754 3.609 1.00 69.44 101 GLY A C 1
ATOM 834 O O . GLY A 1 101 ? 21.259 -1.449 3.292 1.00 69.44 101 GLY A O 1
ATOM 835 N N . ALA A 1 102 ? 23.379 -1.262 4.017 1.00 69.12 102 ALA A N 1
ATOM 836 C CA . ALA A 1 102 ? 23.868 -2.628 3.752 1.00 69.12 102 ALA A CA 1
ATOM 837 C C . ALA A 1 102 ? 22.913 -3.816 4.020 1.00 69.12 102 ALA A C 1
ATOM 839 O O . ALA A 1 102 ? 23.152 -4.906 3.515 1.00 69.12 102 ALA A O 1
ATOM 840 N N . SER A 1 103 ? 21.862 -3.652 4.827 1.00 76.62 103 SER A N 1
ATOM 841 C CA . SER A 1 103 ? 20.937 -4.737 5.184 1.00 76.62 103 SER A CA 1
ATOM 842 C C . SER A 1 103 ? 19.461 -4.335 5.209 1.00 76.62 103 SER A C 1
ATOM 844 O O . SER A 1 103 ? 18.636 -5.087 5.737 1.00 76.62 103 SER A O 1
ATOM 846 N N . ARG A 1 104 ? 19.096 -3.156 4.683 1.00 83.88 104 ARG A N 1
ATOM 847 C CA . ARG A 1 104 ? 17.728 -2.618 4.793 1.00 83.88 104 ARG A CA 1
ATOM 848 C C . ARG A 1 104 ? 17.168 -2.178 3.450 1.00 83.88 104 ARG A C 1
ATOM 850 O O . ARG A 1 104 ? 17.794 -1.413 2.718 1.00 83.88 104 ARG A O 1
ATOM 857 N N . HIS A 1 105 ? 15.925 -2.572 3.205 1.00 86.38 105 HIS A N 1
ATOM 858 C CA . HIS A 1 105 ? 15.139 -2.116 2.070 1.00 86.38 105 HIS A CA 1
ATOM 859 C C . HIS A 1 105 ? 13.968 -1.252 2.529 1.00 86.38 105 HIS A C 1
ATOM 861 O O . HIS A 1 105 ? 13.362 -1.497 3.575 1.00 86.38 105 HIS A O 1
ATOM 867 N N . ALA A 1 106 ? 13.630 -0.269 1.703 1.00 89.56 106 ALA A N 1
ATOM 868 C CA . ALA A 1 106 ? 12.331 0.377 1.705 1.00 89.56 106 ALA A CA 1
ATOM 869 C C . ALA A 1 106 ? 11.609 0.071 0.401 1.00 89.56 106 ALA A C 1
ATOM 871 O O . ALA A 1 106 ? 12.221 0.047 -0.666 1.00 89.56 106 ALA A O 1
ATOM 872 N N . TRP A 1 107 ? 10.315 -0.192 0.502 1.00 89.50 107 TRP A N 1
ATOM 873 C CA . TRP A 1 107 ? 9.453 -0.459 -0.636 1.00 89.50 107 TRP A CA 1
ATOM 874 C C . TRP A 1 107 ? 8.395 0.629 -0.682 1.00 89.50 107 TRP A C 1
ATOM 876 O O . TRP A 1 107 ? 7.843 1.003 0.351 1.00 89.50 107 TRP A O 1
ATOM 886 N N . ILE A 1 108 ? 8.098 1.123 -1.871 1.00 90.88 108 ILE A N 1
ATOM 887 C CA . ILE A 1 108 ? 6.980 2.022 -2.110 1.00 90.88 108 ILE A CA 1
ATOM 888 C C . ILE A 1 108 ? 6.022 1.277 -3.023 1.00 90.88 108 ILE A C 1
AT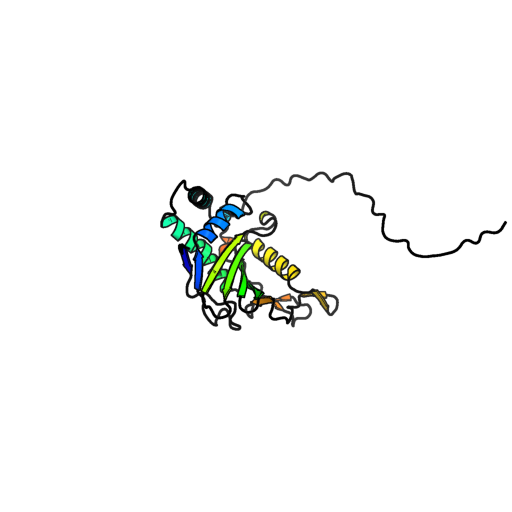OM 890 O O . ILE A 1 108 ? 6.303 1.113 -4.207 1.00 90.88 108 ILE A O 1
ATOM 894 N N . ALA A 1 109 ? 4.917 0.802 -2.459 1.00 91.62 109 ALA A N 1
ATOM 895 C CA . ALA A 1 109 ? 3.845 0.168 -3.210 1.00 91.62 109 ALA A CA 1
ATOM 896 C C . ALA A 1 109 ? 2.814 1.233 -3.590 1.00 91.62 109 ALA A C 1
ATOM 898 O O . ALA A 1 109 ? 2.181 1.839 -2.722 1.00 91.62 109 ALA A O 1
ATOM 899 N N . ILE A 1 110 ? 2.658 1.482 -4.889 1.00 89.75 110 ILE A N 1
ATOM 900 C CA . ILE A 1 110 ? 1.630 2.393 -5.398 1.00 89.75 110 ILE A CA 1
ATOM 901 C C . ILE A 1 110 ? 0.301 1.637 -5.403 1.00 89.75 110 ILE A C 1
ATOM 903 O O . ILE A 1 110 ? 0.226 0.529 -5.932 1.00 89.75 110 ILE A O 1
ATOM 907 N N . LEU A 1 111 ? -0.736 2.206 -4.789 1.00 90.25 111 LEU A N 1
ATOM 908 C CA . LEU A 1 111 ? -2.030 1.556 -4.583 1.00 90.25 111 LEU A CA 1
ATOM 909 C C . LEU A 1 111 ? -3.081 1.968 -5.619 1.00 90.25 111 LEU A C 1
ATOM 911 O O . LEU A 1 111 ? -2.969 3.045 -6.216 1.00 90.25 111 LEU A O 1
ATOM 915 N N . PRO A 1 112 ? -4.175 1.191 -5.763 1.00 83.81 112 PRO A N 1
ATOM 916 C CA . PRO A 1 112 ? -5.261 1.513 -6.689 1.00 83.81 112 PRO A CA 1
ATOM 917 C C . PRO A 1 112 ? -5.969 2.822 -6.543 1.00 83.81 112 PRO A C 1
ATOM 919 O O . PRO A 1 112 ? -6.425 3.409 -7.526 1.00 83.81 112 PRO A O 1
ATOM 922 N N . THR A 1 113 ? -5.967 3.330 -5.335 1.00 86.69 113 THR A N 1
ATOM 923 C CA . THR A 1 113 ? -6.545 4.619 -5.014 1.00 86.69 113 THR A CA 1
ATOM 924 C C . THR A 1 113 ? -5.650 5.786 -5.432 1.00 86.69 113 THR A C 1
ATOM 926 O O . THR A 1 113 ? -6.117 6.923 -5.492 1.00 86.69 113 THR A O 1
ATOM 929 N N . GLY A 1 114 ? -4.378 5.524 -5.756 1.00 88.00 114 GLY A N 1
ATOM 930 C CA . GLY A 1 114 ? -3.331 6.532 -5.901 1.00 88.00 114 GLY A CA 1
ATOM 931 C C . GLY A 1 114 ? -2.632 6.885 -4.588 1.00 88.00 114 GLY A C 1
ATOM 932 O O . GLY A 1 114 ? -1.730 7.716 -4.605 1.00 88.00 114 GLY A O 1
ATOM 933 N N . ALA A 1 115 ? -3.016 6.269 -3.466 1.00 92.50 115 ALA A N 1
ATOM 934 C CA . ALA A 1 115 ? -2.201 6.293 -2.258 1.00 92.50 115 ALA A CA 1
ATOM 935 C C . ALA A 1 115 ? -0.923 5.468 -2.463 1.00 92.50 115 ALA A C 1
ATOM 937 O O . ALA A 1 115 ? -0.832 4.648 -3.381 1.00 92.50 115 ALA A O 1
ATOM 938 N N . ILE A 1 116 ? 0.056 5.659 -1.590 1.00 94.06 116 ILE A N 1
ATOM 939 C CA . ILE A 1 116 ? 1.264 4.845 -1.551 1.00 94.06 116 ILE A CA 1
ATOM 940 C C . ILE A 1 116 ? 1.451 4.254 -0.163 1.00 94.06 116 ILE A C 1
ATOM 942 O O . ILE A 1 116 ? 1.248 4.937 0.839 1.00 94.06 116 ILE A O 1
ATOM 946 N N . PHE A 1 117 ? 1.871 2.997 -0.113 1.00 95.88 117 PHE A N 1
ATOM 947 C CA . PHE A 1 117 ? 2.375 2.357 1.094 1.00 95.88 117 PHE A CA 1
ATOM 948 C C . PHE A 1 117 ? 3.894 2.409 1.096 1.00 95.88 117 PHE A C 1
ATOM 950 O O . PHE A 1 117 ? 4.533 2.012 0.124 1.00 95.88 117 PHE A O 1
ATOM 957 N N . VAL A 1 118 ? 4.468 2.862 2.207 1.00 94.94 118 VAL A N 1
ATOM 958 C CA . VAL A 1 118 ? 5.907 2.798 2.455 1.00 94.94 118 VAL A CA 1
ATOM 959 C C . VAL A 1 118 ? 6.165 1.654 3.419 1.00 94.94 118 VAL A C 1
ATOM 961 O O . VAL A 1 118 ? 5.796 1.726 4.591 1.00 94.94 118 VAL A O 1
ATOM 964 N N . LEU A 1 119 ? 6.809 0.603 2.928 1.00 94.81 119 LEU A N 1
ATOM 965 C CA . LEU A 1 119 ? 7.178 -0.565 3.711 1.00 94.81 119 LEU A CA 1
ATOM 966 C C . LEU A 1 119 ? 8.680 -0.577 3.972 1.00 94.81 119 LEU A C 1
ATOM 968 O O . LEU A 1 119 ? 9.465 -0.039 3.190 1.00 94.81 119 LEU A O 1
ATOM 972 N N . ARG A 1 120 ? 9.094 -1.216 5.063 1.00 93.56 120 ARG A N 1
ATOM 973 C CA . ARG A 1 120 ? 10.505 -1.469 5.361 1.00 93.56 120 ARG A CA 1
ATOM 974 C C . ARG A 1 120 ? 10.722 -2.918 5.755 1.00 93.56 120 ARG A C 1
ATOM 976 O O . ARG A 1 120 ? 9.894 -3.522 6.432 1.00 93.56 120 ARG A O 1
ATOM 983 N N . SER A 1 121 ? 11.865 -3.456 5.358 1.00 91.19 121 SER A N 1
ATOM 984 C CA . SER A 1 121 ? 12.283 -4.815 5.698 1.00 91.19 121 SER A CA 1
ATOM 985 C C . SER A 1 121 ? 13.800 -4.911 5.807 1.00 91.19 121 SER A C 1
ATOM 987 O O . SER A 1 121 ? 14.549 -4.088 5.265 1.00 91.19 121 SER A O 1
ATOM 989 N N . LYS A 1 122 ? 14.267 -5.926 6.537 1.00 85.56 122 LYS A N 1
ATOM 990 C CA . LYS A 1 122 ? 15.670 -6.349 6.486 1.00 85.56 122 LYS A CA 1
ATOM 991 C C . LYS A 1 122 ? 15.879 -7.243 5.261 1.00 85.56 122 LYS A C 1
ATOM 993 O O . LYS A 1 122 ? 14.944 -7.912 4.831 1.00 85.56 122 LYS A O 1
ATOM 998 N N . PHE A 1 123 ? 17.092 -7.265 4.706 1.00 72.94 123 PHE A N 1
ATOM 999 C CA . PHE A 1 123 ? 17.418 -7.975 3.460 1.00 72.94 123 PHE A CA 1
ATOM 1000 C C . PHE A 1 123 ? 16.932 -9.434 3.456 1.00 72.94 123 PHE A C 1
ATOM 1002 O O . PHE A 1 123 ? 16.201 -9.825 2.551 1.00 72.94 123 PHE A O 1
ATOM 1009 N N . SER A 1 124 ? 17.268 -10.195 4.500 1.00 77.44 124 SER A N 1
ATOM 1010 C CA . SER A 1 124 ? 16.958 -11.623 4.632 1.00 77.44 124 SER A CA 1
ATOM 1011 C C . SER A 1 124 ? 15.610 -11.939 5.287 1.00 77.44 124 SER A C 1
ATOM 1013 O O . SER A 1 124 ? 15.239 -13.106 5.362 1.00 77.44 124 SER A O 1
ATOM 1015 N N . ASP A 1 125 ? 14.880 -10.940 5.789 1.00 84.94 125 ASP A N 1
ATOM 1016 C CA . ASP A 1 125 ? 13.644 -11.180 6.540 1.00 84.94 125 ASP A CA 1
ATOM 1017 C C . ASP A 1 125 ? 12.459 -11.271 5.578 1.00 84.94 125 ASP A C 1
ATOM 1019 O O . ASP A 1 125 ? 12.209 -10.333 4.825 1.00 84.94 125 ASP A O 1
ATOM 1023 N N . SER A 1 126 ? 11.694 -12.362 5.601 1.00 88.44 126 SER A N 1
ATOM 1024 C CA . SER A 1 126 ? 10.443 -12.475 4.834 1.00 88.44 126 SER A CA 1
ATOM 1025 C C . SER A 1 126 ? 9.366 -11.499 5.319 1.00 88.44 126 SER A C 1
ATOM 1027 O O . SER A 1 126 ? 8.350 -11.324 4.652 1.00 88.44 126 SER A O 1
ATOM 1029 N N . ARG A 1 127 ? 9.587 -10.826 6.452 1.00 93.81 127 ARG A N 1
ATOM 1030 C CA . ARG A 1 127 ? 8.671 -9.840 7.013 1.00 93.81 127 ARG A CA 1
ATOM 1031 C C . ARG A 1 127 ? 9.049 -8.417 6.621 1.00 93.81 127 ARG A C 1
ATOM 1033 O O . ARG A 1 127 ? 10.196 -7.976 6.749 1.00 93.81 127 ARG A O 1
ATOM 1040 N N . ALA A 1 128 ? 8.037 -7.666 6.220 1.00 94.31 128 ALA A N 1
ATOM 1041 C CA . ALA A 1 128 ? 8.076 -6.223 6.087 1.00 94.31 128 ALA A CA 1
ATOM 1042 C C . ALA A 1 128 ? 7.050 -5.587 7.028 1.00 94.31 128 ALA A C 1
ATOM 1044 O O . ALA A 1 128 ? 6.086 -6.219 7.457 1.00 94.31 128 ALA A O 1
ATOM 1045 N N . HIS A 1 129 ? 7.251 -4.318 7.352 1.00 94.62 129 HIS A N 1
ATOM 1046 C CA . HIS A 1 129 ? 6.287 -3.541 8.120 1.00 94.62 129 HIS A CA 1
ATOM 1047 C C . HIS A 1 129 ? 5.871 -2.295 7.353 1.00 94.62 129 HIS A C 1
ATOM 1049 O O . HIS A 1 129 ? 6.708 -1.625 6.740 1.00 94.62 129 HIS A O 1
ATOM 1055 N N . LEU A 1 130 ? 4.572 -2.003 7.378 1.00 96.69 130 LEU A N 1
ATOM 1056 C CA . LEU A 1 130 ? 3.995 -0.785 6.825 1.00 96.69 130 LEU A CA 1
ATOM 1057 C C . LEU A 1 130 ? 4.319 0.380 7.764 1.00 96.69 130 LEU A C 1
ATOM 1059 O O . LEU A 1 130 ? 3.808 0.435 8.876 1.00 96.69 130 LEU A O 1
ATOM 1063 N N . VAL A 1 131 ? 5.173 1.295 7.309 1.00 95.19 131 VAL A N 1
ATOM 1064 C CA . VAL A 1 131 ? 5.637 2.455 8.086 1.00 95.19 131 VAL A CA 1
ATOM 1065 C C . VAL A 1 131 ? 4.664 3.620 7.965 1.00 95.19 131 VAL A C 1
ATOM 1067 O O . VAL A 1 131 ? 4.381 4.305 8.941 1.00 95.19 131 VAL A O 1
ATOM 1070 N N . THR A 1 132 ? 4.188 3.886 6.748 1.00 96.31 132 THR A N 1
ATOM 1071 C CA . THR A 1 132 ? 3.235 4.966 6.490 1.00 96.31 132 THR A CA 1
ATOM 1072 C C . THR A 1 132 ? 2.434 4.718 5.213 1.00 96.31 132 THR A C 1
ATOM 1074 O O . THR A 1 132 ? 2.848 3.954 4.337 1.00 96.31 132 THR A O 1
ATOM 1077 N N . CYS A 1 133 ? 1.295 5.395 5.105 1.00 95.88 133 CYS A N 1
ATOM 1078 C CA . CYS A 1 133 ? 0.437 5.459 3.938 1.00 95.88 133 CYS A CA 1
ATOM 1079 C C . CYS A 1 133 ? -0.007 6.901 3.710 1.00 95.88 133 CYS A C 1
ATOM 1081 O O . CYS A 1 133 ? -0.540 7.529 4.623 1.00 95.88 133 CYS A O 1
ATOM 1083 N N . TYR A 1 134 ? 0.143 7.400 2.485 1.00 94.69 134 TYR A N 1
ATOM 1084 C CA . TYR A 1 134 ? -0.281 8.754 2.133 1.00 94.69 134 TYR A CA 1
ATOM 1085 C C . TYR A 1 134 ? -0.622 8.899 0.652 1.00 94.69 134 TYR A C 1
ATOM 1087 O O . TYR A 1 134 ? -0.286 8.040 -0.161 1.00 94.69 134 TYR A O 1
ATOM 1095 N N . TYR A 1 135 ? -1.275 10.004 0.295 1.00 92.44 135 TYR A N 1
ATOM 1096 C CA . TYR A 1 135 ? -1.466 10.406 -1.096 1.00 92.44 135 TYR A CA 1
ATOM 1097 C C . TYR A 1 135 ? -0.405 11.440 -1.499 1.00 92.44 135 TYR A C 1
ATOM 1099 O O . TYR A 1 135 ? -0.360 12.516 -0.900 1.00 92.44 135 TYR A O 1
ATOM 1107 N N . PRO A 1 136 ? 0.441 11.159 -2.503 1.00 86.56 136 PRO A N 1
ATOM 1108 C CA . PRO A 1 136 ? 1.355 12.156 -3.044 1.00 86.56 136 PRO A CA 1
ATOM 1109 C C . PRO A 1 136 ? 0.613 13.174 -3.926 1.00 86.56 136 PRO A C 1
ATOM 1111 O O . PRO A 1 136 ? -0.366 12.826 -4.580 1.00 86.56 136 PRO A O 1
ATOM 1114 N N . ASP A 1 137 ? 1.099 14.420 -3.928 1.00 73.12 137 ASP A N 1
ATOM 1115 C CA . ASP A 1 137 ? 0.776 15.516 -4.859 1.00 73.12 137 ASP A CA 1
ATOM 1116 C C . ASP A 1 137 ? -0.686 15.651 -5.321 1.00 73.12 137 ASP A C 1
ATOM 1118 O O . ASP A 1 137 ? -1.112 15.018 -6.283 1.00 73.12 137 ASP A O 1
ATOM 1122 N N . ARG A 1 138 ? -1.441 16.577 -4.703 1.00 75.69 138 ARG A N 1
ATOM 1123 C CA . ARG A 1 138 ? -2.786 17.042 -5.137 1.00 75.69 138 ARG A CA 1
ATOM 1124 C C . ARG A 1 138 ? -3.623 15.948 -5.846 1.00 75.69 138 ARG A C 1
ATOM 1126 O O . ARG A 1 138 ? -4.090 16.166 -6.970 1.00 75.69 138 ARG A O 1
ATOM 1133 N N . PRO A 1 139 ? -3.884 14.798 -5.193 1.00 77.56 139 PRO A N 1
ATOM 1134 C CA . PRO A 1 139 ? -4.510 13.612 -5.804 1.00 77.56 139 PRO A CA 1
ATOM 1135 C C . PRO A 1 139 ? -5.880 13.887 -6.449 1.00 77.56 139 PRO A C 1
ATOM 1137 O O . PRO A 1 139 ? -6.325 13.167 -7.342 1.00 77.56 139 PRO A O 1
ATOM 1140 N N . ASN A 1 140 ? -6.546 14.959 -6.024 1.00 79.00 140 ASN A N 1
ATOM 1141 C CA . ASN A 1 140 ? -7.858 15.379 -6.509 1.00 79.00 140 ASN A CA 1
ATOM 1142 C C . ASN A 1 140 ? -7.835 15.992 -7.920 1.00 79.00 140 ASN A C 1
ATOM 1144 O O . ASN A 1 140 ? -8.893 16.142 -8.526 1.00 79.00 140 ASN A O 1
ATOM 1148 N N . LEU A 1 141 ? -6.660 16.328 -8.467 1.00 80.50 141 LEU A N 1
ATOM 1149 C CA . LEU A 1 141 ? -6.535 16.817 -9.848 1.00 80.50 141 LEU A CA 1
ATOM 1150 C C . LEU A 1 141 ? -6.769 15.717 -10.892 1.00 80.50 141 LEU A C 1
ATOM 1152 O O . LEU A 1 141 ? -7.012 16.017 -12.062 1.00 80.50 141 LEU A O 1
ATOM 1156 N N . HIS A 1 142 ? -6.716 14.450 -10.479 1.00 81.50 142 HIS A N 1
ATOM 1157 C CA . HIS A 1 142 ? -6.880 13.303 -11.359 1.00 81.50 142 HIS A CA 1
ATOM 1158 C C . HIS A 1 142 ? -8.138 12.503 -10.992 1.00 81.50 142 HIS A C 1
ATOM 1160 O O . HIS A 1 142 ? -8.422 12.309 -9.806 1.00 81.50 142 HIS A O 1
ATOM 1166 N N . PRO A 1 143 ? -8.882 11.981 -11.989 1.00 80.88 143 PRO A N 1
ATOM 1167 C CA . PRO A 1 143 ? -9.969 11.040 -11.736 1.00 80.88 143 PRO A CA 1
ATOM 1168 C C . PRO A 1 143 ? -9.477 9.829 -10.924 1.00 80.88 143 PRO A C 1
ATOM 1170 O O . PRO A 1 143 ? -8.368 9.362 -11.206 1.00 80.88 143 PRO A O 1
ATOM 1173 N N . PRO A 1 144 ? -10.285 9.261 -10.002 1.00 81.06 144 PRO A N 1
ATOM 1174 C CA . PRO A 1 144 ? -9.860 8.168 -9.118 1.00 81.06 144 PRO A CA 1
ATOM 1175 C C . PRO A 1 144 ? -9.156 7.014 -9.849 1.00 81.06 144 PRO A C 1
ATOM 1177 O O . PRO A 1 144 ? -8.035 6.647 -9.507 1.00 81.06 144 PRO A O 1
ATOM 1180 N N . HIS A 1 145 ? -9.737 6.544 -10.956 1.00 75.44 145 HIS A N 1
ATOM 1181 C CA . HIS A 1 145 ? -9.196 5.457 -11.783 1.00 75.44 145 HIS A CA 1
ATOM 1182 C C . HIS A 1 145 ? -7.851 5.758 -12.479 1.00 75.44 145 HIS A C 1
ATOM 1184 O O . HIS A 1 145 ? -7.213 4.842 -13.001 1.00 75.44 145 HIS A O 1
ATOM 1190 N N . ARG A 1 146 ? -7.403 7.023 -12.509 1.00 77.62 146 ARG A N 1
ATOM 1191 C CA . ARG A 1 146 ? -6.129 7.448 -13.121 1.00 77.62 146 ARG A CA 1
ATOM 1192 C C . ARG A 1 146 ? -5.080 7.927 -12.121 1.00 77.62 146 ARG A C 1
ATOM 1194 O O . ARG A 1 146 ? -3.938 8.105 -12.541 1.00 77.62 146 ARG A O 1
ATOM 1201 N N . ARG A 1 147 ? -5.420 8.126 -10.841 1.00 84.88 147 ARG A N 1
ATOM 1202 C CA . ARG A 1 147 ? -4.481 8.666 -9.837 1.00 84.88 147 ARG A CA 1
ATOM 1203 C C . ARG A 1 147 ? -3.206 7.833 -9.754 1.00 84.88 147 ARG A C 1
ATOM 1205 O O . ARG A 1 147 ? -2.115 8.374 -9.878 1.00 84.88 147 ARG A O 1
ATOM 1212 N N . TRP A 1 148 ? -3.343 6.512 -9.664 1.00 82.75 148 TRP A N 1
ATOM 1213 C CA . TRP A 1 148 ? -2.200 5.601 -9.600 1.00 82.75 148 TRP A CA 1
ATOM 1214 C C . TRP A 1 148 ? -1.250 5.726 -10.804 1.00 82.75 148 TRP A C 1
ATOM 1216 O O . TRP A 1 148 ? -0.039 5.664 -10.618 1.00 82.75 148 TRP A O 1
ATOM 1226 N N . ARG A 1 149 ? -1.764 5.965 -12.025 1.00 79.12 149 ARG A N 1
ATOM 1227 C CA . ARG A 1 149 ? -0.926 6.160 -13.225 1.00 79.12 149 ARG A CA 1
ATOM 1228 C C . ARG A 1 149 ? -0.100 7.428 -13.119 1.00 79.12 149 ARG A C 1
ATOM 1230 O O . ARG A 1 149 ? 1.073 7.423 -13.478 1.00 79.12 149 ARG A O 1
ATOM 1237 N N . HIS A 1 150 ? -0.720 8.503 -12.635 1.00 80.88 150 HIS A N 1
ATOM 1238 C CA . HIS A 1 150 ? -0.019 9.756 -12.400 1.00 80.88 150 HIS A CA 1
ATOM 1239 C C . HIS A 1 150 ? 1.099 9.561 -11.374 1.00 80.88 150 HIS A C 1
ATOM 1241 O O . HIS A 1 150 ? 2.236 9.917 -11.659 1.00 80.88 150 HIS A O 1
ATOM 1247 N N . ILE A 1 151 ? 0.810 8.909 -10.243 1.00 85.38 151 ILE A N 1
ATOM 1248 C CA . ILE A 1 151 ? 1.818 8.649 -9.208 1.00 85.38 151 ILE A CA 1
ATOM 1249 C C . ILE A 1 151 ? 2.949 7.765 -9.739 1.00 85.38 151 ILE A C 1
ATOM 1251 O O . ILE A 1 151 ? 4.116 8.111 -9.577 1.00 85.38 151 ILE A O 1
ATOM 1255 N N . ALA A 1 152 ? 2.629 6.672 -10.433 1.00 80.19 152 ALA A N 1
ATOM 1256 C CA . ALA A 1 152 ? 3.632 5.811 -11.053 1.00 80.19 152 ALA A CA 1
ATOM 1257 C C . ALA A 1 152 ? 4.543 6.592 -12.002 1.00 80.19 152 ALA A C 1
ATOM 1259 O O . ALA A 1 152 ? 5.763 6.486 -11.916 1.00 80.19 152 ALA A O 1
ATOM 1260 N N . HIS A 1 153 ? 3.959 7.435 -12.852 1.00 76.88 153 HIS A N 1
ATOM 1261 C CA . HIS A 1 153 ? 4.708 8.303 -13.745 1.00 76.88 153 HIS A CA 1
ATOM 1262 C C . HIS A 1 153 ? 5.598 9.289 -12.972 1.00 76.88 153 HIS A C 1
ATOM 1264 O O . HIS A 1 153 ? 6.785 9.372 -13.262 1.00 76.88 153 HIS A O 1
ATOM 1270 N N . THR A 1 154 ? 5.081 9.980 -11.955 1.00 80.88 154 THR A N 1
ATOM 1271 C CA . THR A 1 154 ? 5.860 10.917 -11.125 1.00 80.88 154 THR A CA 1
ATOM 1272 C C . THR A 1 154 ? 7.064 10.240 -10.465 1.00 80.88 154 THR A C 1
ATOM 1274 O O . THR A 1 154 ? 8.167 10.785 -10.479 1.00 80.88 154 THR A O 1
ATOM 1277 N N . TYR A 1 155 ? 6.891 9.029 -9.931 1.00 79.19 155 TYR A N 1
ATOM 1278 C CA . TYR A 1 155 ? 7.993 8.285 -9.317 1.00 79.19 155 TYR A CA 1
ATOM 1279 C C . TYR A 1 155 ? 8.988 7.760 -10.358 1.00 79.19 155 TYR A C 1
ATOM 1281 O O . TYR A 1 155 ? 10.191 7.800 -10.107 1.00 79.19 155 TYR A O 1
ATOM 1289 N N . LEU A 1 156 ? 8.531 7.343 -11.542 1.00 74.56 156 LEU A N 1
ATOM 1290 C CA . LEU A 1 156 ? 9.430 7.022 -12.653 1.00 74.56 156 LEU A CA 1
ATOM 1291 C C . LEU A 1 156 ? 10.274 8.244 -13.044 1.00 74.56 156 LEU A C 1
ATOM 1293 O O . LEU A 1 156 ? 11.493 8.136 -13.085 1.00 74.56 156 LEU A O 1
ATOM 1297 N N . TRP A 1 157 ? 9.660 9.419 -13.215 1.00 73.81 157 TRP A N 1
ATOM 1298 C CA . TRP A 1 157 ? 10.374 10.677 -13.484 1.00 73.81 157 TRP A CA 1
ATOM 1299 C C . TRP A 1 157 ? 11.408 11.027 -12.421 1.00 73.81 157 TRP A C 1
ATOM 1301 O O . TRP A 1 157 ? 12.463 11.571 -12.737 1.00 73.81 157 TRP A O 1
ATOM 1311 N N . ARG A 1 158 ? 11.104 10.729 -11.159 1.00 78.31 158 ARG A N 1
ATOM 1312 C CA . ARG A 1 158 ? 11.976 11.063 -10.037 1.00 78.31 158 ARG A CA 1
ATOM 1313 C C . ARG A 1 158 ? 13.187 10.140 -9.919 1.00 78.31 158 ARG A C 1
ATOM 1315 O O . ARG A 1 158 ? 14.244 10.600 -9.495 1.00 78.31 158 ARG A O 1
ATOM 1322 N N . TYR A 1 159 ? 13.023 8.855 -10.222 1.00 75.81 159 TYR A N 1
ATOM 1323 C CA . TYR A 1 159 ? 14.017 7.832 -9.886 1.00 75.81 159 TYR A CA 1
ATOM 1324 C C . TYR A 1 159 ? 14.671 7.160 -11.097 1.00 75.81 159 TYR A C 1
ATOM 1326 O O . TYR A 1 159 ? 15.700 6.507 -10.929 1.00 75.81 159 TYR A O 1
ATOM 1334 N N . ALA A 1 160 ? 14.126 7.327 -12.302 1.00 70.06 160 ALA A N 1
ATOM 1335 C CA . ALA A 1 160 ? 14.695 6.774 -13.523 1.00 70.06 160 ALA A CA 1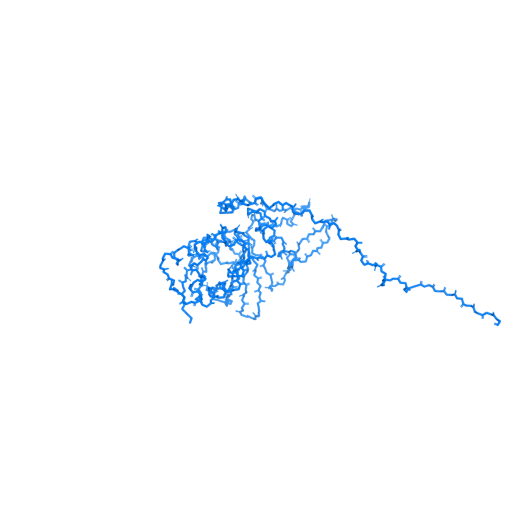
ATOM 1336 C C . ALA A 1 160 ? 15.300 7.882 -14.404 1.00 70.06 160 ALA A C 1
ATOM 1338 O O . ALA A 1 160 ? 14.582 8.813 -14.781 1.00 70.06 160 ALA A O 1
ATOM 1339 N N . PRO A 1 161 ? 16.596 7.810 -14.769 1.00 67.00 161 PRO A N 1
ATOM 1340 C CA . PRO A 1 161 ? 17.190 8.753 -15.709 1.00 67.00 161 PRO A CA 1
ATOM 1341 C C . PRO A 1 161 ? 16.484 8.731 -17.064 1.00 67.00 161 PRO A C 1
ATOM 1343 O O . PRO A 1 161 ? 16.107 7.678 -17.581 1.00 67.00 161 PRO A O 1
ATOM 1346 N N . ILE A 1 162 ? 16.370 9.912 -17.669 1.00 66.69 162 ILE A N 1
ATOM 1347 C CA . ILE A 1 162 ? 15.851 10.080 -19.024 1.00 66.69 162 ILE A CA 1
ATOM 1348 C C . ILE A 1 162 ? 17.023 10.271 -19.970 1.00 66.69 162 ILE A C 1
ATOM 1350 O O . ILE A 1 162 ? 17.908 11.082 -19.702 1.00 66.69 162 ILE A O 1
ATOM 1354 N N . ARG A 1 163 ? 17.024 9.548 -21.088 1.00 63.72 163 ARG A N 1
ATOM 1355 C CA . ARG A 1 163 ? 17.989 9.776 -22.168 1.00 63.72 163 ARG A CA 1
ATOM 1356 C C . ARG A 1 163 ? 17.273 9.914 -23.499 1.00 63.72 163 ARG A C 1
ATOM 1358 O O . ARG A 1 163 ? 16.193 9.352 -23.702 1.00 63.72 163 ARG A O 1
ATOM 1365 N N . GLU A 1 164 ? 17.886 10.672 -24.394 1.00 58.25 164 GLU A N 1
ATOM 1366 C CA . GLU A 1 164 ? 17.468 10.727 -25.787 1.00 58.25 164 GLU A CA 1
ATOM 1367 C C . GLU A 1 164 ? 17.994 9.493 -26.512 1.00 58.25 164 GLU A C 1
ATOM 1369 O O . GLU A 1 164 ? 19.184 9.185 -26.479 1.00 58.25 164 GLU A O 1
ATOM 1374 N N . GLN A 1 165 ? 17.092 8.757 -27.155 1.00 52.06 165 GLN A N 1
ATOM 1375 C CA . GLN A 1 165 ? 17.465 7.625 -27.994 1.00 52.06 165 GLN A CA 1
ATOM 1376 C C . GLN A 1 165 ? 16.565 7.622 -29.227 1.00 52.06 165 GLN A C 1
ATOM 1378 O O . GLN A 1 165 ? 15.364 7.337 -29.147 1.00 52.06 165 GLN A O 1
ATOM 1383 N N . GLY A 1 166 ? 17.152 7.978 -30.371 1.00 50.12 166 GLY A N 1
ATOM 1384 C CA . GLY A 1 166 ? 16.431 8.110 -31.638 1.00 50.12 166 GLY A CA 1
ATOM 1385 C C . GLY A 1 166 ? 15.349 9.196 -31.614 1.00 50.12 166 GLY A C 1
ATOM 1386 O O . GLY A 1 166 ? 14.238 8.939 -32.060 1.00 50.12 166 GLY A O 1
ATOM 1387 N N . GLY A 1 167 ? 15.633 10.368 -31.031 1.00 55.16 167 GLY A N 1
ATOM 1388 C CA . GLY A 1 167 ? 14.727 11.530 -31.034 1.00 55.16 167 GLY A CA 1
ATOM 1389 C C . GLY A 1 167 ? 13.571 11.495 -30.023 1.00 55.16 167 GLY A C 1
ATOM 1390 O O . GLY A 1 167 ? 12.831 12.467 -29.913 1.00 55.16 167 GLY A O 1
ATOM 1391 N N . ALA A 1 168 ? 13.419 10.413 -29.251 1.00 49.72 168 ALA A N 1
ATOM 1392 C CA . ALA A 1 168 ? 12.442 10.316 -28.165 1.00 49.72 168 ALA A CA 1
ATOM 1393 C C . ALA A 1 168 ? 13.134 10.270 -26.793 1.00 49.72 168 ALA A C 1
ATOM 1395 O O . ALA A 1 168 ? 14.151 9.590 -26.627 1.00 49.72 168 ALA A O 1
ATOM 1396 N N . ARG A 1 169 ? 12.545 10.950 -25.799 1.00 54.94 169 ARG A N 1
ATOM 1397 C CA . ARG A 1 169 ? 12.937 10.860 -24.383 1.00 54.94 169 ARG A CA 1
ATOM 1398 C C . ARG A 1 169 ? 12.430 9.548 -23.790 1.00 54.94 169 ARG A C 1
ATOM 1400 O O . ARG A 1 169 ? 11.232 9.276 -23.846 1.00 54.94 169 ARG A O 1
ATOM 1407 N N . ARG A 1 170 ? 13.328 8.743 -23.223 1.00 57.62 170 ARG A N 1
ATOM 1408 C CA . ARG A 1 170 ? 13.004 7.418 -22.669 1.00 57.62 170 ARG A CA 1
ATOM 1409 C C . ARG A 1 170 ? 13.562 7.262 -21.262 1.00 57.62 170 ARG A C 1
ATOM 1411 O O . ARG A 1 170 ? 14.649 7.764 -20.987 1.00 57.62 170 ARG A O 1
ATOM 1418 N N . PHE A 1 171 ? 12.839 6.538 -20.411 1.00 62.88 171 PHE A N 1
ATOM 1419 C CA . PHE A 1 171 ? 13.292 6.171 -19.069 1.00 62.88 171 PHE A CA 1
ATOM 1420 C C . PHE A 1 171 ? 14.242 4.990 -19.105 1.00 62.88 171 PHE A C 1
ATOM 1422 O O . PHE A 1 171 ? 13.932 3.978 -19.716 1.00 62.88 171 PHE A O 1
ATOM 1429 N N . PHE A 1 172 ? 15.345 5.075 -18.379 1.00 59.41 172 PHE A N 1
ATOM 1430 C CA . PHE A 1 172 ? 16.261 3.962 -18.181 1.00 59.41 172 PHE A CA 1
ATOM 1431 C C . PHE A 1 172 ? 16.249 3.602 -16.707 1.00 59.41 172 PHE A C 1
ATOM 1433 O O . PHE A 1 172 ? 16.399 4.478 -15.860 1.00 59.41 172 PHE A O 1
ATOM 1440 N N . MET A 1 173 ? 16.044 2.325 -16.388 1.00 63.72 173 MET A N 1
ATOM 1441 C CA . MET A 1 173 ? 16.250 1.878 -15.016 1.00 63.72 173 MET A CA 1
ATOM 1442 C C . MET A 1 173 ? 17.751 1.902 -14.748 1.00 63.72 173 MET A C 1
ATOM 1444 O O . MET A 1 173 ? 18.513 1.376 -15.563 1.00 63.72 173 MET A O 1
ATOM 1448 N N . PRO A 1 174 ? 18.202 2.551 -13.669 1.00 60.09 174 PRO A N 1
ATOM 1449 C CA . PRO A 1 174 ? 19.613 2.557 -13.367 1.00 60.09 174 PRO A CA 1
ATOM 1450 C C . PRO A 1 174 ? 20.026 1.138 -12.941 1.00 60.09 174 PRO A C 1
ATOM 1452 O O . PRO A 1 174 ? 19.331 0.481 -12.175 1.00 60.09 174 PRO A O 1
ATOM 1455 N N . GLU A 1 175 ? 21.156 0.653 -13.457 1.00 55.28 175 GLU A N 1
ATOM 1456 C CA . GLU A 1 175 ? 21.685 -0.694 -13.160 1.00 55.28 175 GLU A CA 1
ATOM 1457 C C . GLU A 1 175 ? 22.202 -0.825 -11.721 1.00 55.28 175 GLU A C 1
ATOM 1459 O O . GLU A 1 175 ? 22.596 -1.899 -11.275 1.00 55.28 175 GLU A O 1
ATOM 1464 N N . ASN A 1 176 ? 22.220 0.279 -10.972 1.00 56.75 176 ASN A N 1
ATOM 1465 C CA . ASN A 1 176 ? 22.642 0.258 -9.590 1.00 56.75 176 ASN A CA 1
ATOM 1466 C C . ASN A 1 176 ? 21.571 -0.438 -8.732 1.00 56.75 176 ASN A C 1
ATOM 1468 O O . ASN A 1 176 ? 20.437 0.016 -8.619 1.00 56.75 176 ASN A O 1
ATOM 1472 N N . GLU A 1 177 ? 21.966 -1.502 -8.028 1.00 58.22 177 GLU A N 1
ATOM 1473 C CA . GLU A 1 177 ? 21.129 -2.298 -7.104 1.00 58.22 177 GLU A CA 1
ATOM 1474 C C . GLU A 1 177 ? 20.430 -1.470 -6.003 1.00 58.22 177 GLU A C 1
ATOM 1476 O O . GLU A 1 177 ? 19.622 -1.976 -5.224 1.00 58.22 177 GLU A O 1
ATOM 1481 N N . LYS A 1 178 ? 20.744 -0.174 -5.915 1.00 65.12 178 LYS A N 1
ATOM 1482 C CA . LYS A 1 178 ? 20.179 0.764 -4.954 1.00 65.12 178 LYS A CA 1
ATOM 1483 C C . LYS A 1 178 ? 18.709 1.070 -5.212 1.00 65.12 178 LYS A C 1
ATOM 1485 O O . LYS A 1 178 ? 18.014 1.334 -4.235 1.00 65.12 178 LYS A O 1
ATOM 1490 N N . ILE A 1 179 ? 18.239 1.086 -6.463 1.00 67.69 179 ILE A N 1
ATOM 1491 C CA . ILE A 1 179 ? 16.836 1.389 -6.785 1.00 67.69 179 ILE A CA 1
ATOM 1492 C C . ILE A 1 179 ? 16.335 0.456 -7.890 1.00 67.69 179 ILE A C 1
ATOM 1494 O O . ILE A 1 179 ? 16.862 0.464 -8.995 1.00 67.69 179 ILE A O 1
ATOM 1498 N N . ARG A 1 180 ? 15.273 -0.307 -7.613 1.00 70.44 180 ARG A N 1
ATOM 1499 C CA . ARG A 1 180 ? 14.662 -1.248 -8.560 1.00 70.44 180 ARG A CA 1
ATOM 1500 C C . ARG A 1 180 ? 13.154 -1.045 -8.628 1.00 70.44 180 ARG A C 1
ATOM 1502 O O . ARG A 1 180 ? 12.465 -1.200 -7.624 1.00 70.44 180 ARG A O 1
ATOM 1509 N N . PHE A 1 181 ? 12.631 -0.762 -9.817 1.00 68.88 181 PHE A N 1
ATOM 1510 C CA . PHE A 1 181 ? 11.201 -0.916 -10.081 1.00 68.88 181 PHE A CA 1
ATOM 1511 C C . PHE A 1 181 ? 10.909 -2.389 -10.358 1.00 68.88 181 PHE A C 1
ATOM 1513 O O . PHE A 1 181 ? 11.462 -2.971 -11.288 1.00 68.88 181 PHE A O 1
ATOM 1520 N N . VAL A 1 182 ? 10.051 -2.990 -9.544 1.00 63.00 182 VAL A N 1
ATOM 1521 C CA . VAL A 1 182 ? 9.612 -4.377 -9.712 1.00 63.00 182 VAL A CA 1
ATOM 1522 C C . VAL A 1 182 ? 8.444 -4.331 -10.679 1.00 63.00 182 VAL A C 1
ATOM 1524 O O . VAL A 1 182 ? 7.382 -3.830 -10.323 1.00 63.00 182 VAL A O 1
ATOM 1527 N N . GLN A 1 183 ? 8.677 -4.750 -11.919 1.00 58.22 183 GLN A N 1
ATOM 1528 C CA . GLN A 1 183 ? 7.688 -4.746 -12.996 1.00 58.22 183 GLN A CA 1
ATOM 1529 C C . GLN A 1 183 ? 7.325 -6.197 -13.329 1.00 58.22 183 GLN A C 1
ATOM 1531 O O . GLN A 1 183 ? 8.236 -6.999 -13.524 1.00 58.22 183 GLN A O 1
ATOM 1536 N N . PRO A 1 184 ? 6.038 -6.574 -13.418 1.00 45.53 184 PRO A N 1
ATOM 1537 C CA . PRO A 1 184 ? 5.675 -7.857 -14.003 1.00 45.53 184 PRO A CA 1
ATOM 1538 C C . PRO A 1 184 ? 5.930 -7.813 -15.519 1.00 45.53 184 PRO A C 1
ATOM 1540 O O . PRO A 1 184 ? 5.729 -6.774 -16.143 1.00 45.53 184 PRO A O 1
ATOM 1543 N N . GLU A 1 185 ? 6.295 -8.946 -16.131 1.00 44.25 185 GLU A N 1
ATOM 1544 C CA . GLU A 1 185 ? 6.673 -9.082 -17.559 1.00 44.25 185 GLU A CA 1
ATOM 1545 C C . GLU A 1 185 ? 5.733 -8.368 -18.559 1.00 44.25 185 GLU A C 1
ATOM 1547 O O . GLU A 1 185 ? 6.158 -7.917 -19.624 1.00 44.25 185 GLU A O 1
ATOM 1552 N N . ASN A 1 186 ? 4.452 -8.232 -18.196 1.00 39.25 186 ASN A N 1
ATOM 1553 C CA . ASN A 1 186 ? 3.378 -7.697 -19.038 1.00 39.25 186 ASN A CA 1
ATOM 1554 C C . ASN A 1 186 ? 3.009 -6.231 -18.758 1.00 39.25 186 ASN A C 1
ATOM 1556 O O . ASN A 1 186 ? 2.068 -5.716 -19.368 1.00 39.25 186 ASN A O 1
ATOM 1560 N N . TRP A 1 187 ? 3.684 -5.562 -17.823 1.00 44.84 187 TRP A N 1
ATOM 1561 C CA . TRP A 1 187 ? 3.402 -4.170 -17.494 1.00 44.84 187 TRP A CA 1
ATOM 1562 C C . TRP A 1 187 ? 4.673 -3.398 -17.165 1.00 44.84 187 TRP A C 1
ATOM 1564 O O . TRP A 1 187 ? 5.377 -3.689 -16.207 1.00 44.84 187 TRP A O 1
ATOM 1574 N N . GLY A 1 188 ? 4.942 -2.383 -17.973 1.00 49.19 188 GLY A N 1
ATOM 1575 C CA . GLY A 1 188 ? 6.169 -1.606 -17.912 1.00 49.19 188 GLY A CA 1
ATOM 1576 C C . GLY A 1 188 ? 6.282 -0.718 -19.139 1.00 49.19 188 GLY A C 1
ATOM 1577 O O . GLY A 1 188 ? 5.363 -0.644 -19.950 1.00 49.19 188 GLY A O 1
ATOM 1578 N N . PHE A 1 189 ? 7.403 -0.034 -19.298 1.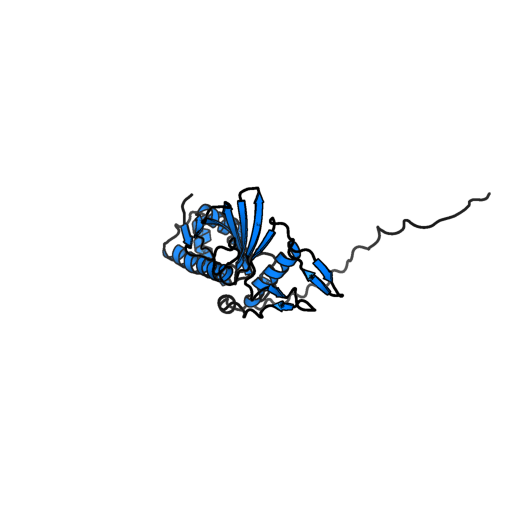00 47.50 189 PHE A N 1
ATOM 1579 C CA . PHE A 1 189 ? 7.735 0.595 -20.573 1.00 47.50 189 PHE A CA 1
ATOM 1580 C C . PHE A 1 189 ? 8.391 -0.474 -21.458 1.00 47.50 189 PHE A C 1
ATOM 1582 O O . PHE A 1 189 ? 9.361 -1.103 -21.041 1.00 47.50 189 PHE A O 1
ATOM 1589 N N . ASP A 1 190 ? 7.868 -0.711 -22.661 1.00 48.47 190 ASP A N 1
ATOM 1590 C CA . ASP A 1 190 ? 8.506 -1.546 -23.677 1.00 48.47 190 ASP A CA 1
ATOM 1591 C C . ASP A 1 190 ? 9.775 -0.862 -24.157 1.00 48.47 190 ASP A C 1
ATOM 1593 O O . ASP A 1 190 ? 9.781 -0.158 -25.160 1.00 48.47 190 ASP A O 1
ATOM 1597 N N . MET A 1 191 ? 10.873 -1.068 -23.448 1.00 47.06 191 MET A N 1
ATOM 1598 C CA . MET A 1 191 ? 12.140 -0.451 -23.820 1.00 47.06 191 MET A CA 1
ATOM 1599 C C . MET A 1 191 ? 12.744 -1.049 -25.100 1.00 47.06 191 MET A C 1
ATOM 1601 O O . MET A 1 191 ? 13.647 -0.443 -25.678 1.00 47.06 191 MET A O 1
ATOM 1605 N N . SER A 1 192 ? 12.243 -2.203 -25.563 1.00 43.84 192 SER A N 1
ATOM 1606 C CA . SER A 1 192 ? 12.685 -2.852 -26.806 1.00 43.84 192 SER A CA 1
ATOM 1607 C C . SER A 1 192 ? 11.942 -2.353 -28.052 1.00 43.84 192 SER A C 1
ATOM 1609 O O . SER A 1 192 ? 12.497 -2.397 -29.151 1.00 43.84 192 SER A O 1
ATOM 1611 N N . ALA A 1 193 ? 10.725 -1.821 -27.893 1.00 42.12 193 ALA A N 1
ATOM 1612 C CA . ALA A 1 193 ? 9.974 -1.193 -28.974 1.00 42.12 193 ALA A CA 1
ATOM 1613 C C . ALA A 1 193 ? 10.601 0.151 -29.400 1.00 42.12 193 ALA A C 1
ATOM 1615 O O . ALA A 1 193 ? 11.229 0.871 -28.615 1.00 42.12 193 ALA A O 1
ATOM 1616 N N . ARG A 1 194 ? 10.441 0.512 -30.679 1.00 48.75 194 ARG A N 1
ATOM 1617 C CA . ARG A 1 194 ? 10.893 1.792 -31.250 1.00 48.75 194 ARG A CA 1
ATOM 1618 C C . ARG A 1 194 ? 9.687 2.509 -31.879 1.00 48.75 194 ARG A C 1
ATOM 1620 O O . ARG A 1 194 ? 9.331 2.158 -33.000 1.00 48.75 194 ARG A O 1
ATOM 1627 N N . PRO A 1 195 ? 9.064 3.495 -31.200 1.00 47.75 195 PRO A N 1
ATOM 1628 C CA . PRO A 1 195 ? 9.413 4.056 -29.887 1.00 47.75 195 PRO A CA 1
ATOM 1629 C C . PRO A 1 195 ? 8.999 3.149 -28.708 1.00 47.75 195 PRO A C 1
ATOM 1631 O O . PRO A 1 195 ? 8.111 2.315 -28.873 1.00 47.75 195 PRO A O 1
ATOM 1634 N N . PRO A 1 196 ? 9.594 3.322 -27.511 1.00 43.72 196 PRO A N 1
ATOM 1635 C CA . PRO A 1 196 ? 9.144 2.654 -26.313 1.00 43.72 196 PRO A CA 1
ATOM 1636 C C . PRO A 1 196 ? 7.744 3.097 -25.978 1.00 43.72 196 PRO A C 1
ATOM 1638 O O . PRO A 1 196 ? 7.457 4.288 -25.845 1.00 43.72 196 PRO A O 1
ATOM 1641 N N . VAL A 1 197 ? 6.876 2.115 -25.858 1.00 49.84 197 VAL A N 1
ATOM 1642 C CA . VAL A 1 197 ? 5.468 2.297 -25.553 1.00 49.84 197 VAL A CA 1
ATOM 1643 C C . VAL A 1 197 ? 5.195 1.682 -24.202 1.00 49.84 197 VAL A C 1
ATOM 1645 O O . VAL A 1 197 ? 5.911 0.795 -23.760 1.00 49.84 197 VAL A O 1
ATOM 1648 N N . TRP A 1 198 ? 4.143 2.115 -23.530 1.00 51.62 198 TRP A N 1
ATOM 1649 C CA . TRP A 1 198 ? 3.637 1.354 -22.397 1.00 51.62 198 TRP A CA 1
ATOM 1650 C C . TRP A 1 198 ? 3.345 -0.094 -22.839 1.00 51.62 198 TRP A C 1
ATOM 1652 O O . TRP A 1 198 ? 2.469 -0.312 -23.677 1.00 51.62 198 TRP A O 1
ATOM 1662 N N . ARG A 1 199 ? 4.069 -1.083 -22.293 1.00 42.38 199 ARG A N 1
ATOM 1663 C CA . ARG A 1 199 ? 3.669 -2.493 -22.367 1.00 42.38 199 ARG A CA 1
ATOM 1664 C C . ARG A 1 199 ? 2.445 -2.680 -21.509 1.00 42.38 199 ARG A C 1
ATOM 1666 O O . ARG A 1 199 ? 2.444 -2.339 -20.326 1.00 42.38 199 ARG A O 1
ATOM 1673 N N . GLY A 1 200 ? 1.436 -3.275 -22.127 1.00 42.91 200 GLY A N 1
ATOM 1674 C CA . GLY A 1 200 ? 0.194 -3.602 -21.465 1.00 42.91 200 GLY A CA 1
ATOM 1675 C C . GLY A 1 200 ? -0.628 -2.350 -21.195 1.00 42.91 200 GLY A C 1
ATOM 1676 O O . GLY A 1 200 ? -0.347 -1.555 -20.297 1.00 42.91 200 GLY A O 1
ATOM 1677 N N . ALA A 1 201 ? -1.744 -2.227 -21.907 1.00 47.25 201 ALA A N 1
ATOM 1678 C CA . ALA A 1 201 ? -2.889 -1.500 -21.386 1.00 47.25 201 ALA A CA 1
ATOM 1679 C C . ALA A 1 201 ? -3.434 -2.310 -20.204 1.00 47.25 201 ALA A C 1
ATOM 1681 O O . ALA A 1 201 ? -4.429 -3.019 -20.329 1.00 47.25 201 ALA A O 1
ATOM 1682 N N . LEU A 1 202 ? -2.741 -2.265 -19.061 1.00 50.34 202 LEU A N 1
ATOM 1683 C CA . LEU A 1 202 ? -3.266 -2.822 -17.830 1.00 50.34 202 LEU A CA 1
ATOM 1684 C C . LEU A 1 202 ? -4.634 -2.156 -17.629 1.00 50.34 202 LEU A C 1
ATOM 1686 O O . LEU A 1 202 ? -4.688 -0.922 -17.497 1.00 50.34 202 LEU A O 1
ATOM 1690 N N . PRO A 1 203 ? -5.734 -2.935 -17.662 1.00 54.34 203 PRO A N 1
ATOM 1691 C CA . PRO A 1 203 ? -7.056 -2.366 -17.500 1.00 54.34 203 PRO A CA 1
ATOM 1692 C C . PRO A 1 203 ? -7.074 -1.630 -16.168 1.00 54.34 203 PRO A C 1
ATOM 1694 O O . PRO A 1 203 ? -6.398 -2.059 -15.219 1.00 54.34 203 PRO A O 1
ATOM 1697 N N . ASP A 1 204 ? -7.814 -0.516 -16.124 1.00 57.88 204 ASP A N 1
ATOM 1698 C CA . ASP A 1 204 ? -8.063 0.215 -14.883 1.00 57.88 204 ASP A CA 1
ATOM 1699 C C . ASP A 1 204 ? -8.329 -0.785 -13.761 1.00 57.88 204 ASP A C 1
ATOM 1701 O O . ASP A 1 204 ? -9.111 -1.725 -13.949 1.00 57.88 204 ASP A O 1
ATOM 1705 N N . TRP A 1 205 ? -7.666 -0.601 -12.618 1.00 61.12 205 TRP A N 1
ATOM 1706 C CA . TRP A 1 205 ? -7.891 -1.462 -11.469 1.00 61.12 205 TRP A CA 1
ATOM 1707 C C . TRP A 1 205 ? -9.391 -1.524 -11.162 1.00 61.12 205 TRP A C 1
ATOM 1709 O O . TRP A 1 205 ? -10.018 -0.467 -11.025 1.00 61.12 205 TRP A O 1
ATOM 1719 N N . PRO A 1 206 ? -10.000 -2.723 -11.073 1.00 58.66 206 PRO A N 1
ATOM 1720 C CA . PRO A 1 206 ? -11.417 -2.843 -10.756 1.00 58.66 206 PRO A CA 1
ATOM 1721 C C . PRO A 1 206 ? -11.777 -2.097 -9.467 1.00 58.66 206 PRO A C 1
ATOM 1723 O O . PRO A 1 206 ? -12.817 -1.445 -9.413 1.00 58.66 206 PRO A O 1
ATOM 1726 N N . ALA A 1 207 ? -10.884 -2.104 -8.469 1.00 57.69 207 ALA A N 1
ATOM 1727 C CA . ALA A 1 207 ? -11.034 -1.330 -7.239 1.00 57.69 207 ALA A CA 1
ATOM 1728 C C . ALA A 1 207 ? -11.062 0.189 -7.486 1.00 57.69 207 ALA A C 1
ATOM 1730 O O . ALA A 1 207 ? -11.862 0.898 -6.884 1.00 57.69 207 ALA A O 1
ATOM 1731 N N . ALA A 1 208 ? -10.270 0.693 -8.434 1.00 57.62 208 ALA A N 1
ATOM 1732 C CA . ALA A 1 208 ? -10.231 2.114 -8.770 1.00 57.62 208 ALA A CA 1
ATOM 1733 C C . ALA A 1 208 ? -11.488 2.597 -9.523 1.00 57.62 208 ALA A C 1
ATOM 1735 O O . ALA A 1 208 ? -11.783 3.792 -9.517 1.00 57.62 208 ALA A O 1
ATOM 1736 N N . LYS A 1 209 ? -12.253 1.677 -10.138 1.00 58.38 209 LYS A N 1
ATOM 1737 C CA . LYS A 1 209 ? -13.590 1.955 -10.701 1.00 58.38 209 LYS A CA 1
ATOM 1738 C C . LYS A 1 209 ? -14.692 1.997 -9.637 1.00 58.38 209 LYS A C 1
ATOM 1740 O O . LYS A 1 209 ? -15.710 2.639 -9.866 1.00 58.38 209 LYS A O 1
ATOM 1745 N N . LYS A 1 210 ? -14.496 1.303 -8.508 1.00 59.41 210 LYS A N 1
ATOM 1746 C CA . LYS A 1 210 ? -15.436 1.266 -7.372 1.00 59.41 210 LYS A CA 1
ATOM 1747 C C . LYS A 1 210 ? -15.348 2.510 -6.487 1.00 59.41 210 LYS A C 1
ATOM 1749 O O . LYS A 1 210 ? -16.262 2.755 -5.710 1.00 59.41 210 LYS A O 1
ATOM 1754 N N . LEU A 1 211 ? -14.270 3.288 -6.604 1.00 61.91 211 LEU A N 1
ATOM 1755 C CA . LEU A 1 211 ? -14.149 4.579 -5.932 1.00 61.91 211 LEU A CA 1
ATOM 1756 C C . LEU A 1 211 ? -15.197 5.536 -6.502 1.00 61.91 211 LEU A C 1
ATOM 1758 O O . LEU A 1 211 ? -15.226 5.790 -7.709 1.00 61.91 211 LEU A O 1
ATOM 1762 N N . SER A 1 212 ? -16.059 6.044 -5.625 1.00 50.16 212 SER A N 1
ATOM 1763 C CA . SER A 1 212 ? -17.188 6.892 -5.993 1.00 50.16 212 SER A CA 1
ATOM 1764 C C . SER A 1 212 ? -16.730 8.105 -6.808 1.00 50.16 212 SER A C 1
ATOM 1766 O O . SER A 1 212 ? -15.960 8.931 -6.313 1.00 50.16 212 SER A O 1
ATOM 1768 N N . PRO A 1 213 ? -17.216 8.292 -8.045 1.00 50.19 213 PRO A N 1
ATOM 1769 C CA . PRO A 1 213 ? -17.026 9.552 -8.732 1.00 50.19 213 PRO A CA 1
ATOM 1770 C C . PRO A 1 213 ? -18.067 10.560 -8.222 1.00 50.19 213 PRO A C 1
ATOM 1772 O O . PRO A 1 213 ? -19.254 10.364 -8.470 1.00 50.19 213 PRO A O 1
ATOM 1775 N N . LYS A 1 214 ? -17.629 11.657 -7.576 1.00 51.19 214 LYS A N 1
ATOM 1776 C CA . LYS A 1 214 ? -18.029 13.063 -7.862 1.00 51.19 214 LYS A CA 1
ATOM 1777 C C . LYS A 1 214 ? -17.894 14.007 -6.659 1.00 51.19 214 LYS A C 1
ATOM 1779 O O . LYS A 1 214 ? -18.607 13.898 -5.670 1.00 51.19 214 LYS A O 1
ATOM 1784 N N . THR A 1 215 ? -17.248 15.139 -6.920 1.00 44.72 215 THR A N 1
ATOM 1785 C CA . THR A 1 215 ? -17.920 16.439 -6.765 1.00 44.72 215 THR A CA 1
ATOM 1786 C C . THR A 1 215 ? -17.492 17.324 -7.934 1.00 44.72 215 THR A C 1
ATOM 1788 O O . THR A 1 215 ? -16.303 17.427 -8.231 1.00 44.72 215 THR A O 1
ATOM 1791 N N . LYS A 1 216 ? -18.447 17.938 -8.648 1.00 43.72 216 LYS A N 1
ATOM 1792 C CA . LYS A 1 216 ? -18.133 19.032 -9.577 1.00 43.72 216 LYS A CA 1
ATOM 1793 C C . LYS A 1 216 ? -17.555 20.165 -8.731 1.00 43.72 216 LYS A C 1
ATOM 1795 O O . LYS A 1 216 ? -18.310 20.870 -8.073 1.00 43.72 216 LYS A O 1
ATOM 1800 N N . GLN A 1 217 ? -16.241 20.356 -8.744 1.00 45.50 217 GLN A N 1
ATOM 1801 C CA . GLN A 1 217 ? -15.691 21.628 -8.299 1.00 45.50 217 GLN A CA 1
ATOM 1802 C C . GLN A 1 217 ? -15.991 22.641 -9.401 1.00 45.50 217 GLN A C 1
ATOM 1804 O O . GLN A 1 217 ? -15.518 22.502 -10.532 1.00 45.50 217 GLN A O 1
ATOM 1809 N N . HIS A 1 218 ? -16.833 23.631 -9.098 1.00 38.28 218 HIS A N 1
ATOM 1810 C CA . HIS A 1 218 ? -16.955 24.803 -9.952 1.00 38.28 218 HIS A CA 1
ATOM 1811 C C . HIS A 1 218 ? -15.549 25.358 -10.153 1.00 38.28 218 HIS A C 1
ATOM 1813 O O . HIS A 1 218 ? -14.858 25.699 -9.195 1.00 38.28 218 HIS A O 1
ATOM 1819 N N . ARG A 1 219 ? -15.104 25.383 -11.409 1.00 40.84 219 ARG A N 1
ATOM 1820 C CA . ARG A 1 219 ? -13.804 25.923 -11.786 1.00 40.84 219 ARG A CA 1
ATOM 1821 C C . ARG A 1 219 ? -13.817 27.405 -11.418 1.00 40.84 219 ARG A C 1
ATOM 1823 O O . ARG A 1 219 ? -14.346 28.217 -12.174 1.00 40.84 219 ARG A O 1
ATOM 1830 N N . ILE A 1 220 ? -13.260 27.757 -10.261 1.00 50.25 220 ILE A N 1
ATOM 1831 C CA . ILE A 1 220 ? -12.920 29.144 -9.961 1.00 50.25 220 ILE A CA 1
ATOM 1832 C C . ILE A 1 220 ? -11.906 29.529 -11.035 1.00 50.25 220 ILE A C 1
ATOM 1834 O O . ILE A 1 220 ? -10.786 29.016 -11.068 1.00 50.25 220 ILE A O 1
ATOM 1838 N N . LYS A 1 221 ? -12.330 30.367 -11.987 1.00 38.12 221 LYS A N 1
ATOM 1839 C CA . LYS A 1 221 ? -11.416 30.971 -12.952 1.00 38.12 221 LYS A CA 1
ATOM 1840 C C . LYS A 1 221 ? -10.469 31.855 -12.146 1.00 38.12 221 LYS A C 1
ATOM 1842 O O . LYS A 1 221 ? -10.839 32.958 -11.755 1.00 38.12 221 LYS A O 1
ATOM 1847 N N . LEU A 1 222 ? -9.265 31.357 -11.875 1.00 37.66 222 LEU A N 1
ATOM 1848 C CA . LEU A 1 222 ? -8.156 32.185 -11.420 1.00 37.66 222 LEU A CA 1
ATOM 1849 C C . LEU A 1 222 ? -7.985 33.306 -12.451 1.00 37.66 222 LEU A C 1
ATOM 1851 O O . LEU A 1 222 ? -7.582 33.054 -13.587 1.00 37.66 222 LEU A O 1
ATOM 1855 N N . ARG A 1 223 ? -8.358 34.536 -12.074 1.00 41.81 223 ARG A N 1
ATOM 1856 C CA . ARG A 1 223 ? -7.985 35.738 -12.824 1.00 41.81 223 ARG A CA 1
ATOM 1857 C C . ARG A 1 223 ? -6.463 35.723 -12.957 1.00 41.81 223 ARG A C 1
ATOM 1859 O O . ARG A 1 223 ? -5.765 35.571 -11.955 1.00 41.81 223 ARG A O 1
ATOM 1866 N N . GLN A 1 224 ? -5.976 35.836 -14.191 1.00 38.06 224 GLN A N 1
ATOM 1867 C CA . GLN A 1 224 ? -4.552 35.956 -14.492 1.00 38.06 224 GLN A CA 1
ATOM 1868 C C . GLN A 1 224 ? -3.934 37.033 -13.589 1.00 38.06 224 GLN A C 1
ATOM 1870 O O . GLN A 1 224 ? -4.443 38.154 -13.512 1.00 38.06 224 GLN A O 1
ATOM 1875 N N . ARG A 1 225 ? -2.870 36.679 -12.859 1.00 36.19 225 ARG A N 1
ATOM 1876 C CA . ARG A 1 225 ? -2.092 37.653 -12.087 1.00 36.19 225 ARG A CA 1
ATOM 1877 C C . ARG A 1 225 ? -1.399 38.599 -13.068 1.00 36.19 225 ARG A C 1
ATOM 1879 O O . ARG A 1 225 ? -0.779 38.152 -14.023 1.00 36.19 225 ARG A O 1
ATOM 1886 N N . ARG A 1 226 ? -1.522 39.901 -12.809 1.00 38.81 226 ARG A N 1
ATOM 1887 C CA . ARG A 1 226 ? -1.107 41.015 -13.679 1.00 38.81 226 ARG A CA 1
ATOM 1888 C C . ARG A 1 226 ? 0.397 41.338 -13.638 1.00 38.81 226 ARG A C 1
ATOM 1890 O O . ARG A 1 226 ? 0.788 42.360 -14.177 1.00 38.81 226 ARG A O 1
ATOM 1897 N N . TRP A 1 227 ? 1.221 40.518 -12.986 1.00 33.50 227 TRP A N 1
ATOM 1898 C CA . TRP A 1 227 ? 2.635 40.827 -12.760 1.00 33.50 227 TRP A CA 1
ATOM 1899 C C . TRP A 1 227 ? 3.496 39.576 -12.934 1.00 33.50 227 TRP A C 1
ATOM 1901 O O . TRP A 1 227 ? 3.513 38.696 -12.072 1.00 33.50 227 TRP A O 1
ATOM 1911 N N . THR A 1 228 ? 4.176 39.502 -14.074 1.00 40.16 228 THR A N 1
ATOM 1912 C CA . THR A 1 228 ? 5.397 38.720 -14.294 1.00 40.16 228 THR A CA 1
ATOM 1913 C C . THR A 1 228 ? 6.581 39.557 -13.812 1.00 40.16 228 THR A C 1
ATOM 1915 O O . THR A 1 228 ? 6.670 40.737 -14.149 1.00 40.16 228 THR A O 1
ATOM 1918 N N . LEU A 1 229 ? 7.461 38.973 -12.994 1.00 32.44 229 LEU A N 1
ATOM 1919 C CA . LEU A 1 229 ? 8.762 39.573 -12.684 1.00 32.44 229 LEU A CA 1
ATOM 1920 C C . LEU A 1 229 ? 9.595 39.638 -13.979 1.00 32.44 229 LEU A C 1
ATOM 1922 O O . LEU A 1 229 ? 9.488 38.705 -14.776 1.00 32.44 229 LEU A O 1
ATOM 1926 N N . PRO A 1 230 ? 10.374 40.706 -14.225 1.00 34.25 230 PRO A N 1
ATOM 1927 C CA . PRO A 1 230 ? 11.204 40.794 -15.421 1.00 34.25 230 PRO A CA 1
ATOM 1928 C C . PRO A 1 230 ? 12.328 39.754 -15.389 1.00 34.25 230 PRO A C 1
ATOM 1930 O O . PRO A 1 230 ? 13.106 39.709 -14.435 1.00 34.25 230 PRO A O 1
ATOM 1933 N N . ASP A 1 231 ? 12.416 38.960 -16.455 1.00 45.47 231 ASP A N 1
ATOM 1934 C CA . ASP A 1 231 ? 13.602 38.185 -16.809 1.00 45.47 231 ASP A CA 1
ATOM 1935 C C . ASP A 1 231 ? 14.705 39.160 -17.228 1.00 45.47 231 ASP A C 1
ATOM 1937 O O . ASP A 1 231 ? 14.727 39.646 -18.357 1.00 45.47 231 ASP A O 1
ATOM 1941 N N . SER A 1 232 ? 15.615 39.482 -16.317 1.00 41.47 232 SER A N 1
ATOM 1942 C CA . SER A 1 232 ? 16.911 40.046 -16.687 1.00 41.47 232 SER A CA 1
ATOM 1943 C C . SER A 1 232 ? 17.849 39.957 -15.499 1.00 41.47 232 SER A C 1
ATOM 1945 O O . SER A 1 232 ? 17.798 40.825 -14.634 1.00 41.47 232 SER A O 1
ATOM 1947 N N . LEU A 1 233 ? 18.660 38.902 -15.455 1.00 41.56 233 LEU A N 1
ATOM 1948 C CA . LEU A 1 233 ? 20.002 38.855 -14.866 1.00 41.56 233 LEU A CA 1
ATOM 1949 C C . LEU A 1 233 ? 20.533 37.433 -15.072 1.00 41.56 233 LEU A C 1
ATOM 1951 O O . LEU A 1 233 ? 20.463 36.620 -14.164 1.00 41.56 233 LEU A O 1
ATOM 1955 N N . GLU A 1 234 ? 20.966 37.137 -16.295 1.00 38.91 234 GLU A N 1
ATOM 1956 C CA . GLU A 1 234 ? 22.009 36.158 -16.639 1.00 38.91 234 GLU A CA 1
ATOM 1957 C C . GLU A 1 234 ? 22.017 36.045 -18.163 1.00 38.91 234 GLU A C 1
ATOM 1959 O O . GLU A 1 234 ? 21.216 35.324 -18.739 1.00 38.91 234 GLU A O 1
ATOM 1964 N N . ASP A 1 235 ? 22.808 36.914 -18.798 1.00 39.84 235 ASP A N 1
ATOM 1965 C CA . ASP A 1 235 ? 23.544 36.657 -20.045 1.00 39.84 235 ASP A CA 1
ATOM 1966 C C . ASP A 1 235 ? 24.008 37.993 -20.629 1.00 39.84 235 ASP A C 1
ATOM 1968 O O . ASP A 1 235 ? 23.266 38.663 -21.344 1.00 39.84 235 ASP A O 1
ATOM 1972 N N . SER A 1 236 ? 25.238 38.402 -20.300 1.00 36.97 236 SER A N 1
ATOM 1973 C CA . SER A 1 236 ? 26.102 39.243 -21.150 1.00 36.97 236 SER A CA 1
ATOM 1974 C C . SER A 1 236 ? 27.523 39.331 -20.569 1.00 36.97 236 SER A C 1
ATOM 1976 O O . SER A 1 236 ? 28.078 40.411 -20.396 1.00 36.97 236 SER A O 1
ATOM 1978 N N . GLU A 1 237 ? 28.154 38.185 -20.301 1.00 39.19 237 GLU A N 1
ATOM 1979 C CA . GLU A 1 237 ? 29.596 38.083 -20.539 1.00 39.19 237 GLU A CA 1
ATOM 1980 C C . GLU A 1 237 ? 29.777 37.708 -22.011 1.00 39.19 237 GLU A C 1
ATOM 1982 O O . GLU A 1 237 ? 29.734 36.533 -22.364 1.00 39.19 237 GLU A O 1
ATOM 1987 N N . ASN A 1 238 ? 29.908 38.704 -22.892 1.00 35.56 238 ASN A N 1
ATOM 1988 C CA . ASN A 1 238 ? 30.802 38.622 -24.049 1.00 35.56 238 ASN A CA 1
ATOM 1989 C C . ASN A 1 238 ? 30.808 39.906 -24.891 1.00 35.56 238 ASN A C 1
ATOM 1991 O O . ASN A 1 238 ? 29.775 40.400 -25.324 1.00 35.56 238 ASN A O 1
ATOM 1995 N N . SER A 1 239 ? 32.031 40.303 -25.247 1.00 32.97 239 SER A N 1
ATOM 1996 C CA . SER A 1 239 ? 32.425 41.203 -26.341 1.00 32.97 239 SER A CA 1
ATOM 1997 C C . SER A 1 239 ? 32.557 42.713 -26.080 1.00 32.97 239 SER A C 1
ATOM 1999 O O . SER A 1 239 ? 31.681 43.508 -26.380 1.00 32.97 239 SER A O 1
ATOM 2001 N N . LYS A 1 240 ? 33.797 43.065 -25.701 1.00 37.00 240 LYS A N 1
ATOM 2002 C CA . LYS A 1 240 ? 34.787 43.799 -26.526 1.00 37.00 240 LYS A CA 1
ATOM 2003 C C . LYS A 1 240 ? 34.613 45.307 -26.815 1.00 37.00 240 LYS A C 1
ATOM 2005 O O . LYS A 1 240 ? 33.702 45.735 -27.502 1.00 37.00 240 LYS A O 1
ATOM 2010 N N . HIS A 1 241 ? 35.724 45.991 -26.503 1.00 38.59 241 HIS A N 1
ATOM 2011 C CA . HIS A 1 241 ? 36.381 47.102 -27.215 1.00 38.59 241 HIS A CA 1
ATOM 2012 C C . HIS A 1 241 ? 35.769 48.509 -27.200 1.00 38.59 241 HIS A C 1
ATOM 2014 O O . HIS A 1 241 ? 34.868 48.810 -27.969 1.00 38.59 241 HIS A O 1
ATOM 2020 N N . THR A 1 242 ? 36.463 49.406 -26.491 1.00 34.34 242 THR A N 1
ATOM 2021 C CA . THR A 1 242 ? 36.706 50.823 -26.845 1.00 34.34 242 THR A CA 1
ATOM 2022 C C . THR A 1 242 ? 37.887 51.298 -25.981 1.00 34.34 242 THR A C 1
ATOM 2024 O O . THR A 1 242 ? 37.786 51.334 -24.763 1.00 34.34 242 THR A O 1
ATOM 2027 N N . THR A 1 243 ? 39.130 51.325 -26.470 1.00 40.00 243 THR A N 1
ATOM 2028 C CA . THR A 1 243 ? 39.803 52.452 -27.154 1.00 40.00 243 THR A CA 1
ATOM 2029 C C . THR A 1 243 ? 39.414 53.827 -26.606 1.00 40.00 243 THR A C 1
ATOM 2031 O O . THR A 1 243 ? 38.379 54.371 -26.981 1.00 40.00 243 THR A O 1
ATOM 2034 N N . THR A 1 244 ? 40.287 54.415 -25.784 1.00 36.91 244 THR A N 1
ATOM 2035 C CA . THR A 1 244 ? 40.226 55.830 -25.395 1.00 36.91 244 THR A CA 1
ATOM 2036 C C . THR A 1 244 ? 41.458 56.533 -25.953 1.00 36.91 244 THR A C 1
ATOM 2038 O O . THR A 1 244 ? 42.588 56.192 -25.609 1.00 36.91 244 THR A O 1
ATOM 2041 N N . THR A 1 245 ? 41.222 57.502 -26.834 1.00 38.84 245 THR A N 1
ATOM 2042 C CA . THR A 1 245 ? 42.206 58.488 -27.292 1.00 38.84 245 THR A CA 1
ATOM 2043 C C . THR A 1 245 ? 41.754 59.866 -26.834 1.00 38.84 245 THR A C 1
ATOM 2045 O O . THR A 1 245 ? 40.572 60.182 -26.985 1.00 38.84 245 THR A O 1
ATOM 2048 N N . LYS A 1 246 ? 42.757 60.662 -26.444 1.00 37.25 246 LYS A N 1
ATOM 2049 C CA . LYS A 1 246 ? 42.773 62.060 -25.982 1.00 37.25 246 LYS A CA 1
ATOM 2050 C C . LYS A 1 246 ? 42.566 62.273 -24.491 1.00 37.25 246 LYS A C 1
ATOM 2052 O O . LYS A 1 246 ? 41.464 61.986 -23.986 1.00 37.25 246 LYS A O 1
#

Secondary structure (DSSP, 8-state):
--EEEEEEEEE-TTSTTTTTS-EEEEEEEHHHHHHHIIIIITTT-S-HHHHH-HHHHHHHHHHHTTSS---HHHHHHHHHHHHHHHHHHHHTT-EEEEEEETTEEEEEEE-TTS-EEEEEEETT-SEEEEEEEE--S-GGGS-HHHHHHHHHHHHHHHHS-EEEETTEEEE---SSTTEEEE--TTSEE-TTSSS--EE------HHHHHSPP---------PPPS-PPP--SS------------